Protein 3CVB (pdb70)

GO terms:
  GO:0031676 plasma membrane-derived thylakoid membrane (C, EXP)

Sequence (210 aa):
ETFTVKMGADSGLFQFEPANVTVHPGDTVKWVNNKLPPHNILFDDKQVPGASKELADKLSHSQQLMFSPGESYEITFSSDFPAGTYTYYCAPHHRGAGMVVGKITVEGETFTVKMGADSGLFQFEPANVTVHPGDTVKWVNNKLPPHNILFDDKQVPGASKELADKLSHSQQLMFSPGESYEITFSSDFPAGTYTYY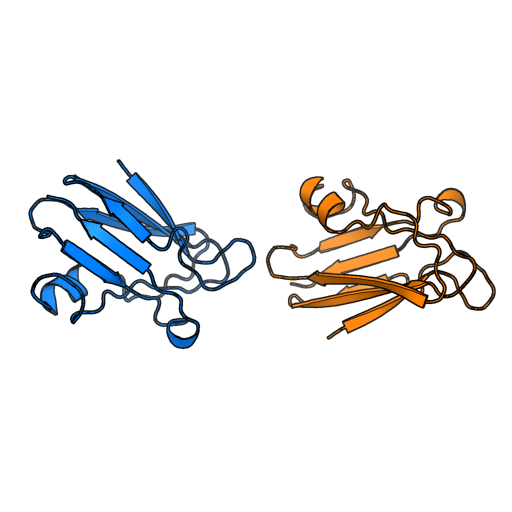CAPHHRGAGMVVGKITVEG

Secondary structure (DSSP, 8-state):
-EEEEEES-TT--S-EESSEEEE-TTEEEEEEE-SS--EEEEE-TTSSGGG-HHHHHHH-EEEEE-STT-EEEEEE-TTS-SEEEEEE-TTTGGGT-EEEEEE--/-EEEEEES-TT--S-EESSEEEE-TT-EEEEEE-SS--EEEEE-GGGSGGG-HHHHHHH-EEEEE-STT-EEEEE--TTS-SEEEEEE-TTTGGGT-EEEEEE--

Solvent-accessible surface area: 10440 Å² total; per-residue (Å²): 141,84,47,69,0,83,0,0,9,81,38,6,107,68,81,5,74,64,39,114,10,69,0,98,102,44,12,17,0,69,0,32,6,51,60,80,51,35,0,6,0,36,10,33,46,137,99,8,28,79,44,35,125,144,18,2,89,101,4,25,41,74,91,80,0,130,58,124,44,59,55,41,96,8,63,2,51,121,90,27,60,63,27,72,0,45,0,33,0,47,58,35,122,89,73,41,0,74,4,31,0,39,10,70,120,142,80,56,71,0,82,0,0,10,109,90,10,106,66,85,5,72,68,38,103,11,79,2,49,79,47,14,16,0,33,0,34,6,53,52,96,55,37,0,7,0,36,12,27,45,113,92,8,28,81,53,36,140,144,14,1,105,96,0,24,41,74,138,68,0,128,55,129,44,58,58,32,100,29,65,0,37,29,44,8,61,49,27,66,0,22,0,34,0,49,59,38,117,89,74,47,0,61,3,82,0,38,4,60,116

Radius of gyration: 23.69 Å; Cα contacts (8 Å, |Δi|>4): 5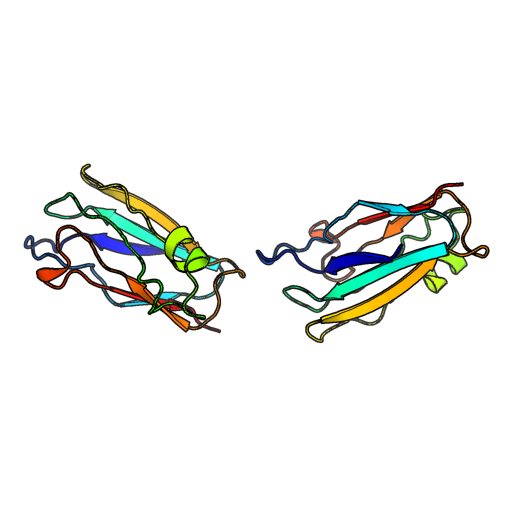46; chains: 2; bounding box: 26×31×76 Å

InterPro domains:
  IPR000923 Blue (type 1) copper domain [PF00127] (38-138)
  IPR001235 Blue (type 1) copper protein, plastocyanin-type [PR00156] (56-69)
  IPR001235 Blue (type 1) copper protein, plastocyanin-type [PR00156] (71-86)
  IPR001235 Blue (type 1) copper protein, plastocyanin-type [PR00156] (115-129)
  IPR002387 Plastocyanin [PR00157] (42-61)
  IPR002387 Plastocyanin [PR00157] (65-83)
  IPR002387 Plastocyanin [PR00157] (117-136)
  IPR002387 Plastocyanin [TIGR02656] (38-138)
  IPR002387 Plastocyanin [cd04219] (38-138)
  IPR008972 Cupredoxin [G3DSA:2.60.40.420] (35-139)
  IPR008972 Cupredoxin [SSF49503] (35-138)
  IPR023511 Plastocyanin, cyanobacteria [MF_00566] (35-139)
  IPR028871 Blue (type 1) copper protein, binding site [PS00196] (116-131)

Structure (mmCIF, N/CA/C/O backbone):
data_3CVB
#
_entry.id   3CVB
#
_cell.length_a   33.735
_cell.length_b   33.415
_cell.length_c   78.471
_cell.angle_alpha   90.000
_cell.angle_beta   90.550
_cell.angle_gamma   90.000
#
_symmetry.space_group_name_H-M   'P 1 21 1'
#
loop_
_entity.id
_entity.type
_entity.pdbx_description
1 polymer Plastocyanin
2 non-polymer 'COPPER (I) ION'
3 water water
#
loop_
_atom_site.group_PDB
_atom_site.id
_atom_site.type_symbol
_atom_site.label_atom_id
_atom_site.label_alt_id
_atom_site.label_comp_id
_atom_site.label_asym_id
_atom_site.label_entity_id
_atom_site.label_seq_id
_atom_site.pdbx_PDB_ins_code
_atom_site.Cartn_x
_atom_site.Cartn_y
_atom_site.Cartn_z
_atom_site.occupancy
_atom_site.B_iso_or_equiv
_atom_site.auth_seq_id
_atom_site.auth_comp_id
_atom_site.auth_asym_id
_atom_site.auth_atom_id
_atom_site.pdbx_PDB_model_num
ATOM 1 N N . GLU A 1 1 ? 10.847 15.281 15.445 1.00 11.19 1 GLU A N 1
ATOM 2 C CA . GLU A 1 1 ? 10.873 15.237 13.955 1.00 10.91 1 GLU A CA 1
ATOM 3 C C . GLU A 1 1 ? 10.176 13.971 13.494 1.00 9.29 1 GLU A C 1
ATOM 4 O O . GLU A 1 1 ? 10.322 12.930 14.121 1.00 9.45 1 GLU A O 1
ATOM 10 N N . THR A 1 2 ? 9.444 14.084 12.389 1.00 9.40 2 THR A N 1
ATOM 11 C CA . THR A 1 2 ? 8.766 12.946 11.745 1.00 10.09 2 THR A CA 1
ATOM 12 C C . THR A 1 2 ? 9.404 12.686 10.393 1.00 9.58 2 THR A C 1
ATOM 13 O O . THR A 1 2 ? 9.557 13.618 9.555 1.00 11.56 2 THR A O 1
ATOM 17 N N . PHE A 1 3 ? 9.805 11.430 10.197 1.00 8.20 3 PHE A N 1
ATOM 18 C CA . PHE A 1 3 ? 10.453 10.989 8.958 1.00 8.32 3 PHE A CA 1
ATOM 19 C C . PHE A 1 3 ? 9.483 10.100 8.203 1.00 7.32 3 PHE A C 1
ATOM 20 O O . PHE A 1 3 ? 9.003 9.099 8.740 1.00 9.75 3 PHE A O 1
ATOM 28 N N . THR A 1 4 ? 9.223 10.452 6.952 1.00 6.65 4 THR A N 1
ATOM 29 C CA . THR A 1 4 ? 8.358 9.656 6.097 1.00 7.04 4 THR A CA 1
ATOM 30 C C . THR A 1 4 ? 9.212 8.658 5.318 1.00 7.07 4 THR A C 1
ATOM 31 O O . THR A 1 4 ? 10.210 9.037 4.654 1.00 7.99 4 THR A O 1
ATOM 35 N N . VAL A 1 5 ? 8.776 7.390 5.335 1.00 6.80 5 VAL A N 1
ATOM 36 C CA . VAL A 1 5 ? 9.420 6.329 4.546 1.00 5.69 5 VAL A CA 1
ATOM 37 C C . VAL A 1 5 ? 8.369 5.803 3.573 1.00 5.26 5 VAL A C 1
ATOM 38 O O . VAL A 1 5 ? 7.332 5.271 3.967 1.00 6.31 5 VAL A O 1
ATOM 42 N N . LYS A 1 6 ? 8.648 6.010 2.301 1.00 4.58 6 LYS A N 1
ATOM 43 C CA . LYS A 1 6 ? 7.738 5.489 1.256 1.00 4.26 6 LYS A CA 1
ATOM 44 C C . LYS A 1 6 ? 7.931 3.980 1.092 1.00 4.39 6 LYS A C 1
ATOM 45 O O . LYS A 1 6 ? 9.082 3.494 1.082 1.00 5.84 6 LYS A O 1
ATOM 51 N N . MET A 1 7 ? 6.813 3.280 0.893 1.00 5.41 7 MET A N 1
ATOM 52 C CA . MET A 1 7 ? 6.879 1.851 0.609 1.00 4.51 7 MET A CA 1
ATOM 53 C C . MET A 1 7 ? 6.643 1.667 -0.902 1.00 5.28 7 MET A C 1
ATOM 54 O O . MET A 1 7 ? 5.520 1.858 -1.393 1.00 5.67 7 MET A O 1
ATOM 59 N N . GLY A 1 8 ? 7.707 1.282 -1.609 1.00 5.73 8 GLY A N 1
ATOM 60 C CA . GLY A 1 8 ? 7.683 1.209 -3.069 1.00 6.53 8 GLY A CA 1
ATOM 61 C C . GLY A 1 8 ? 8.259 2.505 -3.628 1.00 6.53 8 GLY A C 1
ATOM 62 O O . GLY A 1 8 ? 7.802 3.615 -3.262 1.00 8.17 8 GLY A O 1
ATOM 63 N N . ALA A 1 9 ? 9.282 2.410 -4.492 1.00 7.51 9 ALA A N 1
ATOM 64 C CA . ALA A 1 9 ? 9.802 3.594 -5.185 1.00 8.34 9 ALA A CA 1
ATOM 65 C C . ALA A 1 9 ? 8.799 4.056 -6.249 1.00 8.82 9 ALA A C 1
ATOM 66 O O . ALA A 1 9 ? 7.949 3.264 -6.684 1.00 8.65 9 ALA A O 1
ATOM 68 N N . ASP A 1 10 ? 8.918 5.310 -6.713 1.00 10.11 10 ASP A N 1
ATOM 69 C CA . ASP A 1 10 ? 8.022 5.822 -7.751 1.00 10.89 10 ASP A CA 1
ATOM 70 C C . ASP A 1 10 ? 8.075 4.950 -8.998 1.00 10.43 10 ASP A C 1
ATOM 71 O O . ASP A 1 10 ? 7.078 4.783 -9.692 1.00 11.16 10 ASP A O 1
ATOM 76 N N . SER A 1 11 ? 9.255 4.391 -9.269 1.00 10.57 11 SER A N 1
ATOM 77 C CA . SER A 1 11 ? 9.441 3.503 -10.428 1.00 11.21 11 SER A CA 1
ATOM 78 C C . SER A 1 11 ? 8.762 2.128 -10.257 1.00 10.81 11 SER A C 1
ATOM 79 O O . SER A 1 11 ? 8.667 1.343 -11.224 1.00 11.14 11 SER A O 1
ATOM 82 N N . GLY A 1 12 ? 8.329 1.822 -9.031 1.00 9.12 12 GLY A N 1
ATOM 83 C CA . GLY A 1 12 ? 7.769 0.520 -8.725 1.00 8.64 12 GLY A CA 1
ATOM 84 C C . GLY A 1 12 ? 8.746 -0.420 -8.050 1.00 7.58 12 GLY A C 1
ATOM 85 O O . GLY A 1 12 ? 8.333 -1.462 -7.570 1.00 9.10 12 GLY A O 1
ATOM 86 N N . LEU A 1 13 ? 10.028 -0.081 -8.025 1.00 7.26 13 LEU A N 1
ATOM 87 C CA . LEU A 1 13 ? 10.972 -0.960 -7.333 1.00 6.16 13 LEU A CA 1
ATOM 88 C C . LEU A 1 13 ? 10.561 -1.202 -5.870 1.00 5.92 13 LEU A C 1
ATOM 89 O O . LEU A 1 13 ? 10.039 -0.323 -5.191 1.00 5.76 13 LEU A O 1
ATOM 94 N N . PHE A 1 14 ? 10.833 -2.405 -5.394 1.00 5.99 14 PHE A N 1
ATOM 95 C CA . PHE A 1 14 ? 10.378 -2.851 -4.081 1.00 5.23 14 PHE A CA 1
ATOM 96 C C . PHE A 1 14 ? 11.428 -2.410 -3.067 1.00 5.38 14 PHE A C 1
ATOM 97 O O . PHE A 1 14 ? 12.304 -3.219 -2.641 1.00 5.64 14 PHE A O 1
ATOM 105 N N . GLN A 1 15 ? 11.337 -1.131 -2.691 1.00 4.90 15 GLN A N 1
ATOM 106 C CA . GLN A 1 15 ? 12.281 -0.499 -1.786 1.00 5.95 15 GLN A CA 1
ATOM 107 C C . GLN A 1 15 ? 11.558 0.360 -0.773 1.00 5.24 15 GLN A C 1
ATOM 108 O O . GLN A 1 15 ? 10.524 0.975 -1.091 1.00 5.86 15 GLN A O 1
ATOM 114 N N . PHE A 1 16 ? 12.092 0.411 0.436 1.00 5.23 16 PHE A N 1
ATOM 115 C CA . PHE A 1 16 ? 11.725 1.462 1.364 1.00 5.31 16 PHE A CA 1
ATOM 116 C C . PHE A 1 16 ? 12.590 2.686 1.060 1.00 5.67 16 PHE A C 1
ATOM 117 O O . PHE A 1 16 ? 13.791 2.548 0.856 1.00 6.51 16 PHE A O 1
ATOM 125 N N . GLU A 1 17 ? 11.955 3.866 1.013 1.00 5.70 17 GLU A N 1
ATOM 126 C CA . GLU A 1 17 ? 12.674 5.071 0.608 1.00 6.72 17 GLU A CA 1
ATOM 127 C C . GLU A 1 17 ? 12.392 6.251 1.547 1.00 6.07 17 GLU A C 1
ATOM 128 O O . GLU A 1 17 ? 11.277 6.749 1.593 1.00 6.32 17 GLU A O 1
ATOM 134 N N . PRO A 1 18 ? 13.381 6.673 2.344 1.00 5.78 18 PRO A N 1
ATOM 135 C CA . PRO A 1 18 ? 14.775 6.185 2.402 1.00 5.96 18 PRO A CA 1
ATOM 136 C C . PRO A 1 18 ? 14.853 4.889 3.210 1.00 6.75 18 PRO A C 1
ATOM 137 O O . PRO A 1 18 ? 14.066 4.695 4.144 1.00 7.35 18 PRO A O 1
ATOM 141 N N . ALA A 1 19 ? 15.787 4.019 2.826 1.00 6.41 19 ALA A N 1
ATOM 142 C CA . ALA A 1 19 ? 15.962 2.731 3.510 1.00 7.18 19 ALA A CA 1
ATOM 143 C C . ALA A 1 19 ? 16.569 2.886 4.896 1.00 6.99 19 ALA A C 1
ATOM 144 O O . ALA A 1 19 ? 16.272 2.070 5.775 1.00 7.77 19 ALA A O 1
ATOM 146 N N . ASN A 1 20 ? 17.401 3.910 5.083 1.00 5.72 20 ASN A N 1
ATOM 147 C CA . ASN A 1 20 ? 18.117 4.096 6.341 1.00 7.04 20 ASN A CA 1
ATOM 148 C C . ASN A 1 20 ? 17.686 5.435 6.916 1.00 6.50 20 ASN A C 1
ATOM 149 O O . ASN A 1 20 ? 17.760 6.473 6.226 1.00 7.87 20 ASN A O 1
ATOM 154 N N . VAL A 1 21 ? 17.245 5.431 8.167 1.00 6.88 21 VAL A N 1
ATOM 155 C CA . VAL A 1 21 ? 16.857 6.653 8.844 1.00 7.35 21 VAL A CA 1
ATOM 156 C C . VAL A 1 21 ? 17.498 6.637 10.206 1.00 6.54 21 VAL A C 1
ATOM 157 O O . VAL A 1 21 ? 17.499 5.610 10.865 1.00 7.19 21 VAL A O 1
ATOM 161 N N . THR A 1 22 ? 18.031 7.789 10.614 1.00 7.91 22 THR A N 1
ATOM 162 C CA . THR A 1 22 ? 18.558 7.994 11.973 1.00 9.25 22 THR A CA 1
ATOM 163 C C . THR A 1 22 ? 17.597 8.883 12.737 1.00 10.55 22 THR A C 1
ATOM 164 O O . THR A 1 22 ? 17.273 9.995 12.269 1.00 11.85 22 THR A O 1
ATOM 168 N N . VAL A 1 23 ? 17.196 8.421 13.920 1.00 9.48 23 VAL A N 1
ATOM 169 C CA . VAL A 1 23 ? 16.266 9.181 14.745 1.00 9.60 23 VAL A CA 1
ATOM 170 C C . VAL A 1 23 ? 16.832 9.460 16.135 1.00 9.75 23 VAL A C 1
ATOM 171 O O . VAL A 1 23 ? 17.771 8.790 16.612 1.00 9.68 23 VAL A O 1
ATOM 175 N N . HIS A 1 24 ? 16.250 10.492 16.748 1.00 10.24 24 HIS A N 1
ATOM 176 C CA . HIS A 1 24 ? 16.626 10.877 18.080 1.00 11.68 24 HIS A CA 1
ATOM 177 C C . HIS A 1 24 ? 15.429 10.629 18.973 1.00 12.46 24 HIS A C 1
ATOM 178 O O . HIS A 1 24 ? 14.315 10.481 18.475 1.00 10.69 24 HIS A O 1
ATOM 185 N N . PRO A 1 25 ? 15.645 10.569 20.302 1.00 13.31 25 PRO A N 1
ATOM 186 C CA . PRO A 1 25 ? 14.527 10.276 21.203 1.00 13.16 25 PRO A CA 1
ATOM 187 C C . PRO A 1 25 ? 13.323 11.209 20.950 1.00 11.90 25 PRO A C 1
ATOM 188 O O . PRO A 1 25 ? 13.481 12.417 20.879 1.00 11.95 25 PRO A O 1
ATOM 192 N N . GLY A 1 26 ? 12.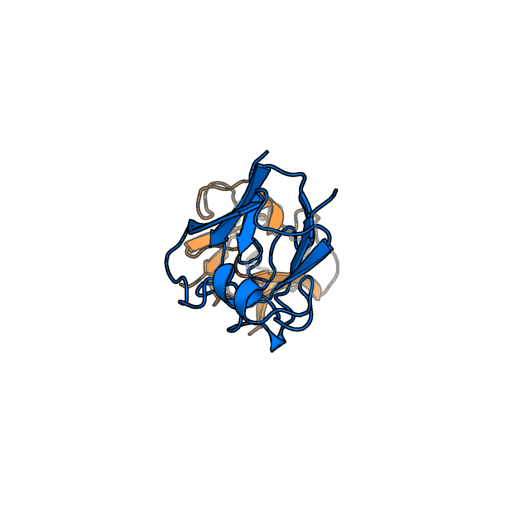141 10.610 20.792 1.00 11.66 26 GLY A N 1
ATOM 193 C CA . GLY A 1 26 ? 10.903 11.302 20.592 1.00 10.70 26 GLY A CA 1
ATOM 194 C C . GLY A 1 26 ? 10.507 11.481 19.136 1.00 10.49 26 GLY A C 1
ATOM 195 O O . GLY A 1 26 ? 9.376 11.895 18.849 1.00 11.91 26 GLY A O 1
ATOM 196 N N . ASP A 1 27 ? 11.405 11.122 18.206 1.00 8.67 27 ASP A N 1
ATOM 197 C CA . ASP A 1 27 ? 11.090 11.248 16.791 1.00 7.44 27 ASP A CA 1
ATOM 198 C C . ASP A 1 27 ? 10.113 10.163 16.354 1.00 7.59 27 ASP A C 1
ATOM 199 O O . ASP A 1 27 ? 10.040 9.135 16.994 1.00 8.14 27 ASP A O 1
ATOM 204 N N . THR A 1 28 ? 9.445 10.397 15.231 1.00 7.70 28 THR A N 1
ATOM 205 C CA . THR A 1 28 ? 8.475 9.438 14.671 1.00 7.38 28 THR A CA 1
ATOM 206 C C . THR A 1 28 ? 8.944 9.014 13.283 1.00 6.89 28 THR A C 1
ATOM 207 O O . THR A 1 28 ? 9.426 9.859 12.509 1.00 7.83 28 THR A O 1
ATOM 211 N N . VAL A 1 29 ? 8.775 7.720 12.972 1.00 6.94 29 VAL A N 1
ATOM 212 C CA . VAL A 1 29 ? 8.951 7.234 11.610 1.00 6.55 29 VAL A CA 1
ATOM 213 C C . VAL A 1 29 ? 7.583 6.786 11.117 1.00 7.15 29 VAL A C 1
ATOM 214 O O . VAL A 1 29 ? 6.898 6.047 11.802 1.00 7.69 29 VAL A O 1
ATOM 218 N N . LYS A 1 30 ? 7.186 7.297 9.953 1.00 6.27 30 LYS A N 1
ATOM 219 C CA . LYS A 1 30 ? 5.902 6.985 9.406 1.00 6.24 30 LYS A CA 1
ATOM 220 C C . LYS A 1 30 ? 6.095 6.353 8.021 1.00 4.97 30 LYS A C 1
ATOM 221 O O . LYS A 1 30 ? 6.630 7.002 7.112 1.00 6.96 30 LYS A O 1
ATOM 227 N N . TRP A 1 31 ? 5.673 5.090 7.906 1.00 5.10 31 TRP A N 1
ATOM 228 C CA . TRP A 1 31 ? 5.697 4.366 6.625 1.00 4.51 31 TRP A CA 1
ATOM 229 C C . TRP A 1 31 ? 4.404 4.607 5.865 1.00 4.16 31 TRP A C 1
ATOM 230 O O . TRP A 1 31 ? 3.315 4.534 6.457 1.00 6.21 31 TRP A O 1
ATOM 241 N N . VAL A 1 32 ? 4.525 4.880 4.565 1.00 4.63 32 VAL A N 1
ATOM 242 C CA . VAL A 1 32 ? 3.332 5.170 3.768 1.00 5.06 32 VAL A CA 1
ATOM 243 C C . VAL A 1 32 ? 3.390 4.414 2.452 1.00 4.98 32 VAL A C 1
ATOM 244 O O . VAL A 1 32 ? 4.384 4.479 1.758 1.00 5.55 32 VAL A O 1
ATOM 248 N N . ASN 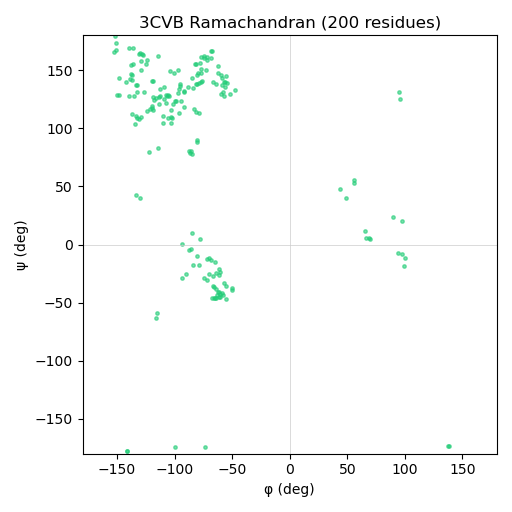A 1 33 ? 2.316 3.670 2.132 1.00 4.65 33 ASN A N 1
ATOM 249 C CA . ASN A 1 33 ? 2.254 2.985 0.819 1.00 4.82 33 ASN A CA 1
ATOM 250 C C . ASN A 1 33 ? 2.396 4.011 -0.299 1.00 5.68 33 ASN A C 1
ATOM 251 O O . ASN A 1 33 ? 1.648 5.009 -0.325 1.00 7.04 33 ASN A O 1
ATOM 256 N N . ASN A 1 34 ? 3.344 3.751 -1.211 1.00 5.32 34 ASN A N 1
ATOM 257 C CA . ASN A 1 34 ? 3.574 4.629 -2.339 1.00 5.90 34 ASN A CA 1
ATOM 258 C C . ASN A 1 34 ? 3.247 3.914 -3.651 1.00 6.11 34 ASN A C 1
ATOM 259 O O . ASN A 1 34 ? 2.433 4.404 -4.432 1.00 8.00 34 ASN A O 1
ATOM 264 N N . LYS A 1 35 ? 3.922 2.794 -3.928 1.00 6.73 35 LYS A N 1
ATOM 265 C CA . LYS A 1 35 ? 3.720 2.093 -5.199 1.00 6.93 35 LYS A CA 1
ATOM 266 C C . LYS A 1 35 ? 3.685 0.580 -4.989 1.00 6.75 35 LYS A C 1
ATOM 267 O O . LYS A 1 35 ? 4.440 0.040 -4.171 1.00 6.98 35 LYS A O 1
ATOM 273 N N . LEU A 1 36 ? 2.809 -0.081 -5.750 1.00 6.86 36 LEU A N 1
ATOM 274 C CA . LEU A 1 36 ? 2.687 -1.551 -5.844 1.00 6.82 36 LEU A CA 1
ATOM 275 C C . LEU A 1 36 ? 2.452 -2.269 -4.497 1.00 6.74 36 LEU A C 1
ATOM 276 O O . LEU A 1 36 ? 3.166 -3.206 -4.155 1.00 6.73 36 LEU A O 1
ATOM 281 N N . PRO A 1 37 ? 1.436 -1.838 -3.755 1.00 6.45 37 PRO A N 1
ATOM 282 C CA . PRO A 1 37 ? 1.073 -2.562 -2.528 1.00 6.58 37 PRO A CA 1
ATOM 283 C C . PRO A 1 37 ? 0.513 -3.940 -2.911 1.00 5.75 37 PRO A C 1
ATOM 284 O O . PRO A 1 37 ? 0.124 -4.157 -4.058 1.00 7.40 37 PRO A O 1
ATOM 288 N N . PRO A 1 38 ? 0.387 -4.850 -1.942 1.00 5.53 38 PRO A N 1
ATOM 289 C CA . PRO A 1 38 ? 0.661 -4.647 -0.497 1.00 5.51 38 PRO A CA 1
ATOM 290 C C . PRO A 1 38 ? 2.118 -4.745 -0.092 1.00 5.45 38 PRO A C 1
ATOM 291 O O . PRO A 1 38 ? 2.926 -5.419 -0.739 1.00 6.01 38 PRO A O 1
ATOM 295 N N . HIS A 1 39 ? 2.394 -4.070 1.020 1.00 4.28 39 HIS A N 1
ATOM 296 C CA . HIS A 1 39 ? 3.683 -4.184 1.729 1.00 4.82 39 HIS A CA 1
ATOM 297 C C . HIS A 1 39 ? 3.364 -4.424 3.189 1.00 4.21 39 HIS A C 1
ATOM 298 O O . HIS A 1 39 ? 2.252 -4.178 3.665 1.00 4.92 39 HIS A O 1
ATOM 305 N N . ASN A 1 40 ? 4.349 -4.877 3.959 1.00 4.69 40 ASN A N 1
ATOM 306 C CA . ASN A 1 40 ? 4.199 -4.824 5.416 1.00 4.73 40 ASN A CA 1
ATOM 307 C C . ASN A 1 40 ? 5.543 -4.448 6.045 1.00 4.70 40 ASN A C 1
ATOM 308 O O . ASN A 1 40 ? 6.530 -4.182 5.318 1.00 4.96 40 ASN A O 1
ATOM 313 N N . ILE A 1 41 ? 5.599 -4.406 7.378 1.00 5.25 41 ILE A N 1
ATOM 314 C CA . ILE A 1 41 ? 6.805 -3.963 8.069 1.00 5.31 41 ILE A CA 1
ATOM 315 C C . ILE A 1 41 ? 7.090 -4.932 9.198 1.00 5.47 41 ILE A C 1
ATOM 316 O O . ILE A 1 41 ? 6.375 -4.930 10.206 1.00 6.99 41 ILE A O 1
ATOM 321 N N . LEU A 1 42 ? 8.073 -5.811 9.000 1.00 4.68 42 LEU A N 1
ATOM 322 C CA . LEU A 1 42 ? 8.448 -6.803 10.013 1.00 4.45 42 LEU A CA 1
ATOM 323 C C . LEU A 1 42 ? 9.838 -6.489 10.527 1.00 3.98 42 LEU A C 1
ATOM 324 O O . LEU A 1 42 ? 10.794 -6.446 9.741 1.00 4.46 42 LEU A O 1
ATOM 329 N N . PHE A 1 43 ? 9.958 -6.255 11.841 1.00 4.26 43 PHE A N 1
ATOM 330 C CA . PHE A 1 43 ? 11.273 -6.133 12.418 1.00 3.75 43 PHE A CA 1
ATOM 331 C C . PHE A 1 43 ? 11.904 -7.499 12.632 1.00 5.25 43 PHE A C 1
ATOM 332 O O . PHE A 1 43 ? 11.223 -8.450 13.041 1.00 6.08 43 PHE A O 1
ATOM 340 N N . ASP A 1 44 ? 13.204 -7.584 12.330 1.00 5.13 44 ASP A N 1
ATOM 341 C CA . ASP A 1 44 ? 13.940 -8.842 12.471 1.00 6.15 44 ASP A CA 1
ATOM 342 C C . ASP A 1 44 ? 14.328 -8.980 13.953 1.00 5.86 44 ASP A C 1
ATOM 343 O O . ASP A 1 44 ? 15.105 -8.175 14.472 1.00 5.96 44 ASP A O 1
ATOM 348 N N . ASP A 1 45 ? 13.768 -9.971 14.641 1.00 5.69 45 ASP A N 1
ATOM 349 C CA . ASP A 1 45 ? 14.037 -10.124 16.073 1.00 6.72 45 ASP A CA 1
ATOM 350 C C . ASP A 1 45 ? 15.512 -10.375 16.395 1.00 6.79 45 ASP A C 1
ATOM 351 O O . ASP A 1 45 ? 15.900 -10.206 17.556 1.00 9.20 45 ASP A O 1
ATOM 356 N N . LYS A 1 46 ? 16.301 -10.856 15.432 1.00 6.62 46 LYS A N 1
ATOM 357 C CA . LYS A 1 46 ? 17.739 -11.038 15.706 1.00 6.75 46 LYS A CA 1
ATOM 358 C C . LYS A 1 46 ? 18.533 -9.754 15.454 1.00 6.33 46 LYS A C 1
ATOM 359 O O . LYS A 1 46 ? 19.727 -9.705 15.720 1.00 7.89 46 LYS A O 1
ATOM 365 N N . GLN A 1 47 ? 17.870 -8.703 14.953 1.00 5.66 47 GLN A N 1
ATOM 366 C CA . GLN A 1 47 ? 18.563 -7.455 14.586 1.00 5.65 47 GLN A CA 1
ATOM 367 C C . GLN A 1 47 ? 17.833 -6.212 15.106 1.00 6.00 47 GLN A C 1
ATOM 368 O O . GLN A 1 47 ? 17.695 -5.213 14.429 1.00 5.95 47 GLN A O 1
ATOM 374 N N . VAL A 1 48 ? 17.374 -6.322 16.348 1.00 5.53 48 VAL A N 1
ATOM 375 C CA . VAL A 1 48 ? 16.946 -5.181 17.146 1.00 5.14 48 VAL A CA 1
ATOM 376 C C . VAL A 1 48 ? 17.694 -5.306 18.484 1.00 5.85 48 VAL A C 1
ATOM 377 O O . VAL A 1 48 ? 18.217 -6.385 18.802 1.00 5.40 48 VAL A O 1
ATOM 381 N N . PRO A 1 49 ? 17.738 -4.218 19.276 1.00 5.70 49 PRO A N 1
ATOM 382 C CA . PRO A 1 49 ? 18.457 -4.325 20.551 1.00 6.76 49 PRO A CA 1
ATOM 383 C C . PRO A 1 49 ? 17.983 -5.478 21.419 1.00 6.53 49 PRO A C 1
ATOM 384 O O . PRO A 1 49 ? 16.758 -5.735 21.515 1.00 7.06 49 PRO A O 1
ATOM 388 N N . GLY A 1 50 ? 18.941 -6.163 22.052 1.00 6.50 50 GLY A N 1
ATOM 389 C CA . GLY A 1 50 ? 18.678 -7.334 22.862 1.00 7.67 50 GLY A CA 1
ATOM 390 C C . GLY A 1 50 ? 18.248 -8.542 22.065 1.00 6.54 50 GLY A C 1
ATOM 391 O O . GLY A 1 50 ? 17.892 -9.582 22.649 1.00 8.01 50 GLY A O 1
ATOM 392 N N . ALA A 1 51 ? 18.262 -8.435 20.733 1.00 6.46 51 ALA A N 1
ATOM 393 C CA . ALA A 1 51 ? 17.730 -9.489 19.881 1.00 7.10 51 ALA A CA 1
ATOM 394 C C . ALA A 1 51 ? 16.398 -10.003 20.448 1.00 7.14 51 ALA A C 1
ATOM 395 O O . ALA A 1 51 ? 16.144 -11.217 20.576 1.00 8.64 51 ALA A O 1
ATOM 397 N N . SER A 1 52 ? 15.518 -9.063 20.785 1.00 7.40 52 SER A N 1
ATOM 398 C CA . SER A 1 52 ? 14.268 -9.337 21.496 1.00 7.84 52 SER A CA 1
ATOM 399 C C . SER A 1 52 ? 13.084 -9.589 20.559 1.00 7.41 52 SER A C 1
ATOM 400 O O . SER A 1 52 ? 12.662 -8.681 19.818 1.00 6.62 52 SER A O 1
ATOM 403 N N . LYS A 1 53 ? 12.500 -10.776 20.637 1.00 7.44 53 LYS A N 1
ATOM 404 C CA . LYS A 1 53 ? 11.329 -11.070 19.848 1.00 8.60 53 LYS A CA 1
ATOM 405 C C . LYS A 1 53 ? 10.152 -10.230 20.297 1.00 6.77 53 LYS A C 1
ATOM 406 O O . LYS A 1 53 ? 9.361 -9.781 19.456 1.00 6.90 53 LYS A O 1
ATOM 411 N N . GLU A 1 54 ? 10.033 -9.966 21.599 1.00 6.35 54 GLU A N 1
ATOM 412 C CA . GLU A 1 54 ? 8.952 -9.149 22.085 1.00 7.35 54 GLU A CA 1
ATOM 413 C C . GLU A 1 54 ? 9.030 -7.747 21.478 1.00 6.55 54 GLU A C 1
ATOM 414 O O . GLU A 1 54 ? 8.008 -7.185 21.082 1.00 6.86 54 GLU A O 1
ATOM 420 N N . LEU A 1 55 ? 10.235 -7.163 21.450 1.00 6.18 55 LEU A N 1
ATOM 421 C CA . LEU A 1 55 ? 10.410 -5.833 20.906 1.00 5.76 55 LEU A CA 1
ATOM 422 C C . LEU A 1 55 ? 10.108 -5.832 19.394 1.00 5.18 55 LEU A C 1
ATOM 423 O O . LEU A 1 55 ? 9.397 -4.939 18.896 1.00 5.58 55 LEU A O 1
ATOM 428 N N . ALA A 1 56 ? 10.644 -6.812 18.660 1.00 5.11 56 ALA A N 1
ATOM 429 C CA . ALA A 1 56 ? 10.364 -6.887 17.244 1.00 5.00 56 ALA A CA 1
ATOM 430 C C . ALA A 1 56 ? 8.882 -7.056 16.968 1.00 5.21 56 ALA A C 1
ATOM 431 O O . ALA A 1 56 ? 8.369 -6.398 16.056 1.00 5.31 56 ALA A O 1
ATOM 433 N N . ASP A 1 57 ? 8.199 -7.909 17.728 1.00 5.20 57 ASP A N 1
ATOM 434 C CA . ASP A 1 57 ? 6.763 -8.070 17.534 1.00 5.89 57 ASP A CA 1
ATOM 435 C C . ASP A 1 57 ? 6.004 -6.769 17.861 1.00 6.06 57 ASP A C 1
ATOM 436 O O . ASP A 1 57 ? 5.007 -6.451 17.200 1.00 6.52 57 ASP A O 1
ATOM 441 N N . LYS A 1 58 ? 6.443 -6.055 18.906 1.00 5.98 58 LYS A N 1
ATOM 442 C CA . LYS A 1 58 ? 5.775 -4.790 19.294 1.00 6.63 58 LYS A CA 1
ATOM 443 C C . LYS A 1 58 ? 5.854 -3.789 18.161 1.00 5.92 58 LYS A C 1
ATOM 444 O O . LYS A 1 58 ? 4.877 -3.075 17.895 1.00 6.60 58 LYS A O 1
ATOM 448 N N . LEU A 1 59 ? 7.010 -3.725 17.500 1.00 5.16 59 LEU A N 1
ATOM 449 C CA . LEU A 1 59 ? 7.205 -2.699 16.470 1.00 5.72 59 LEU A CA 1
ATOM 450 C C . LEU A 1 59 ? 6.676 -3.048 15.090 1.00 4.55 59 LEU A C 1
ATOM 451 O O . LEU A 1 59 ? 6.525 -2.162 14.257 1.00 6.10 59 LEU A O 1
ATOM 456 N N . SER A 1 60 ? 6.421 -4.334 14.841 1.00 5.38 60 SER A N 1
ATOM 457 C CA . SER A 1 60 ? 5.993 -4.784 13.520 1.00 5.15 60 SER A CA 1
ATOM 458 C C . SER A 1 60 ? 4.557 -4.394 13.208 1.00 5.48 60 SER A C 1
ATOM 459 O O . SER A 1 60 ? 3.717 -4.285 14.115 1.00 5.59 60 SER A O 1
ATOM 462 N N . HIS A 1 61 ? 4.303 -4.191 11.907 1.00 5.33 61 HIS A N 1
ATOM 463 C CA . HIS A 1 61 ? 2.947 -4.148 11.376 1.00 4.87 61 HIS A CA 1
ATOM 464 C C . HIS A 1 61 ? 2.800 -5.359 10.440 1.00 5.43 61 HIS A C 1
ATOM 465 O O . HIS A 1 61 ? 3.032 -5.247 9.253 1.00 5.58 61 HIS A O 1
ATOM 472 N N . SER A 1 62 ? 2.505 -6.533 11.004 1.00 7.39 62 SER A N 1
ATOM 473 C CA . SER A 1 62 ? 2.492 -7.733 10.186 1.00 7.35 62 SER A CA 1
ATOM 474 C C . SER A 1 62 ? 1.353 -7.829 9.194 1.00 6.59 62 SER A C 1
ATOM 475 O O . SER A 1 62 ? 1.477 -8.514 8.184 1.00 7.77 62 SER A O 1
ATOM 478 N N . GLN A 1 63 ? 0.240 -7.175 9.462 1.00 6.48 63 GLN A N 1
ATOM 479 C CA A GLN A 1 63 ? -0.903 -7.161 8.541 0.50 6.32 63 GLN A CA 1
ATOM 480 C CA B GLN A 1 63 ? -0.872 -7.227 8.523 0.50 5.71 63 GLN A CA 1
ATOM 481 C C . GLN A 1 63 ? -0.471 -6.517 7.218 1.00 5.71 63 GLN A C 1
ATOM 482 O O . GLN A 1 63 ? 0.168 -5.429 7.228 1.00 5.91 63 GLN A O 1
ATOM 487 N N . LEU A 1 64 ? -0.788 -7.146 6.090 1.00 4.92 64 LEU A N 1
ATOM 488 C CA . LEU A 1 64 ? -0.497 -6.531 4.808 1.00 5.30 64 LEU A CA 1
ATOM 489 C C . LEU A 1 64 ? -1.281 -5.242 4.627 1.00 4.89 64 LEU A C 1
ATOM 490 O O . LEU A 1 64 ? -2.473 -5.159 4.917 1.00 7.82 64 LEU A O 1
ATOM 495 N N . MET A 1 65 ? -0.595 -4.240 4.085 1.00 4.53 65 MET A N 1
ATOM 496 C CA . MET A 1 65 ? -1.190 -2.917 3.843 1.00 5.06 65 MET A CA 1
ATOM 497 C C . MET A 1 65 ? -1.502 -2.790 2.352 1.00 4.21 65 MET A C 1
ATOM 498 O O . MET A 1 65 ? -0.576 -2.645 1.540 1.00 4.83 65 MET A O 1
ATOM 503 N N . PHE A 1 66 ? -2.784 -2.907 1.983 1.00 4.60 66 PHE A N 1
ATOM 504 C CA . PHE A 1 66 ? -3.188 -2.890 0.590 1.00 5.43 66 PHE A CA 1
ATOM 505 C C . PHE A 1 66 ? -3.518 -1.509 0.047 1.00 5.80 66 PHE A C 1
ATOM 506 O O . PHE A 1 66 ? -3.437 -1.314 -1.168 1.00 7.78 66 PHE A O 1
ATOM 514 N N . SER A 1 67 ? -3.924 -0.563 0.906 1.00 6.17 67 SER A N 1
ATOM 515 C CA . SER A 1 67 ? -4.540 0.642 0.369 1.00 7.40 67 SER A CA 1
ATOM 516 C C . SER A 1 67 ? -3.518 1.695 -0.040 1.00 7.11 67 SER A C 1
ATOM 517 O O . SER A 1 67 ? -2.519 1.896 0.642 1.00 6.17 67 SER A O 1
ATOM 520 N N . PRO A 1 68 ? -3.789 2.421 -1.145 1.00 8.06 68 PRO A N 1
ATOM 521 C CA . PRO A 1 68 ? -2.872 3.485 -1.512 1.00 7.99 68 PRO A CA 1
ATOM 522 C C . PRO A 1 68 ? -2.718 4.458 -0.350 1.00 6.13 68 PRO A C 1
ATOM 523 O O . PRO A 1 68 ? -3.724 4.821 0.287 1.00 6.39 68 PRO A O 1
ATOM 527 N N . GLY A 1 69 ? -1.484 4.870 -0.059 1.00 7.47 69 GLY A N 1
ATOM 528 C CA . GLY A 1 69 ? -1.256 5.838 1.005 1.00 7.94 69 GLY A CA 1
ATOM 529 C C . GLY A 1 69 ? -1.526 5.326 2.436 1.00 6.96 69 GLY A C 1
ATOM 530 O O . GLY A 1 69 ? -1.452 6.110 3.389 1.00 8.35 69 GLY A O 1
ATOM 531 N N . GLU A 1 70 ? -1.830 4.032 2.602 1.00 6.86 70 GLU A N 1
ATOM 532 C CA . GLU A 1 70 ? -2.001 3.472 3.960 1.00 6.16 70 GLU A CA 1
ATOM 533 C C . GLU A 1 70 ? -0.729 3.699 4.771 1.00 6.03 70 GLU A C 1
ATOM 534 O O . GLU A 1 70 ? 0.378 3.517 4.226 1.00 6.36 70 GLU A O 1
ATOM 540 N N . SER A 1 71 ? -0.853 4.053 6.068 1.00 5.75 71 SER A N 1
ATOM 541 C CA . SER A 1 71 ? 0.341 4.400 6.843 1.00 5.78 71 SER A CA 1
ATOM 542 C C . SER A 1 71 ? 0.394 3.634 8.143 1.00 6.29 71 SER A C 1
ATOM 543 O O . SER A 1 71 ? -0.623 3.193 8.694 1.00 7.23 71 SER A O 1
ATOM 546 N N . TYR A 1 72 ? 1.621 3.541 8.638 1.00 5.68 72 TYR A N 1
ATOM 547 C CA . TYR A 1 72 ? 1.903 2.968 9.943 1.00 5.84 72 TYR A CA 1
ATOM 548 C C . TYR A 1 72 ? 3.014 3.800 10.557 1.00 5.46 72 TYR A C 1
ATOM 549 O O . TYR A 1 72 ? 3.959 4.170 9.861 1.00 6.43 72 TYR A O 1
ATOM 558 N N . GLU A 1 73 ? 2.944 4.088 11.855 1.00 6.11 73 GLU A N 1
ATOM 559 C CA . GLU A 1 73 ? 4.030 4.858 12.434 1.00 7.20 73 GLU A CA 1
ATOM 560 C C . GLU A 1 73 ? 4.475 4.361 13.795 1.00 7.36 73 GLU A C 1
ATOM 561 O O . GLU A 1 73 ? 3.730 3.721 14.542 1.00 8.25 73 GLU A O 1
ATOM 567 N N . ILE A 1 74 ? 5.732 4.660 14.083 1.00 6.96 74 ILE A N 1
ATOM 568 C CA . ILE A 1 74 ? 6.315 4.393 15.403 1.00 7.43 74 ILE A CA 1
ATOM 569 C C . ILE A 1 74 ? 6.924 5.675 15.952 1.00 6.85 74 ILE A C 1
ATOM 570 O O . ILE A 1 74 ? 7.677 6.352 15.254 1.00 6.79 74 ILE A O 1
ATOM 575 N N . THR A 1 75 ? 6.609 6.011 17.209 1.00 8.16 75 THR A N 1
ATOM 576 C CA . THR A 1 75 ? 7.323 7.102 17.867 1.00 8.70 75 THR A CA 1
ATOM 577 C C . THR A 1 75 ? 8.352 6.461 18.796 1.00 9.37 75 THR A C 1
ATOM 578 O O . THR A 1 75 ? 7.997 5.668 19.674 1.00 10.23 75 THR A O 1
ATOM 582 N N . PHE A 1 76 ? 9.629 6.779 18.564 1.00 11.51 76 PHE A N 1
ATOM 583 C CA . PHE A 1 76 ? 10.757 6.209 19.300 1.00 12.74 76 PHE A CA 1
ATOM 584 C C . PHE A 1 76 ? 11.002 7.011 20.569 1.00 13.64 76 PHE A C 1
ATOM 585 O O . PHE A 1 76 ? 11.917 7.891 20.578 1.00 16.46 76 PHE A O 1
ATOM 593 N N . SER A 1 77 ? 10.183 6.704 21.572 0.70 11.91 77 SER A N 1
ATOM 594 C CA . SER A 1 77 ? 10.239 7.206 22.965 0.70 14.23 77 SER A CA 1
ATOM 595 C C . SER A 1 77 ? 10.906 6.181 23.936 0.70 14.49 77 SER A C 1
ATOM 596 O O . SER A 1 77 ? 11.416 5.147 23.513 0.70 13.38 77 SER A O 1
ATOM 599 N N . SER A 1 78 ? 10.904 6.463 25.234 0.70 14.67 78 SER A N 1
ATOM 600 C CA . SER A 1 78 ? 11.870 5.795 26.116 0.70 14.47 78 SER A CA 1
ATOM 601 C C . SER A 1 78 ? 11.725 4.285 26.279 0.70 15.14 78 SER A C 1
ATOM 602 O O . SER A 1 78 ? 12.660 3.660 26.734 0.70 18.07 78 SER A O 1
ATOM 605 N N . ASP A 1 79 ? 10.600 3.677 25.894 0.70 16.71 79 ASP A N 1
ATOM 606 C CA . ASP A 1 79 ? 10.529 2.192 25.896 0.70 16.69 79 ASP A CA 1
ATOM 607 C C . ASP A 1 79 ? 11.213 1.452 24.711 0.70 16.34 79 ASP A C 1
ATOM 608 O O . ASP A 1 79 ? 11.163 0.189 24.603 0.70 17.00 79 ASP A O 1
ATOM 611 N N . PHE A 1 80 ? 11.872 2.255 23.868 0.70 15.10 80 PHE A N 1
ATOM 612 C CA . PHE A 1 80 ? 12.719 1.819 22.756 0.70 15.38 80 PHE A CA 1
ATOM 613 C C . PHE A 1 80 ? 14.176 2.117 23.067 0.70 13.79 80 PHE A C 1
ATOM 614 O O . PHE A 1 80 ? 14.569 3.250 23.093 0.70 15.58 80 PHE A O 1
ATOM 622 N N . PRO A 1 81 ? 14.994 1.082 23.306 1.00 12.33 81 PRO A N 1
ATOM 623 C CA . PRO A 1 81 ? 16.436 1.230 23.522 1.00 11.62 81 PRO A CA 1
ATOM 624 C C . PRO A 1 81 ? 17.225 1.804 22.331 1.00 9.95 81 PRO A C 1
ATOM 625 O O . PRO A 1 81 ? 16.845 1.621 21.157 1.00 9.28 81 PRO A O 1
ATOM 629 N N . ALA A 1 82 ? 18.365 2.444 22.623 1.00 9.72 82 ALA A N 1
ATOM 630 C CA . ALA A 1 82 ? 19.282 2.894 21.582 1.00 9.00 82 ALA A CA 1
ATOM 631 C C . ALA A 1 82 ? 19.812 1.700 20.809 1.00 7.74 82 ALA A C 1
ATOM 632 O O . ALA A 1 82 ? 19.947 0.567 21.368 1.00 7.80 82 ALA A O 1
ATOM 634 N N . GLY A 1 83 ? 20.066 1.932 19.518 1.00 6.59 83 GLY A N 1
ATOM 635 C CA . GLY A 1 83 ? 20.672 0.908 18.680 1.00 6.49 83 GLY A CA 1
ATOM 636 C C . GLY A 1 83 ? 20.003 0.855 17.328 1.00 6.36 83 GLY A C 1
ATOM 637 O O . GLY A 1 83 ? 19.204 1.726 16.993 1.00 6.91 83 GLY A O 1
ATOM 638 N N . THR A 1 84 ? 20.379 -0.140 16.528 1.00 6.37 84 THR A N 1
ATOM 639 C CA . THR A 1 84 ? 19.806 -0.240 15.205 1.00 6.84 84 THR A CA 1
ATOM 640 C C . THR A 1 84 ? 18.684 -1.297 15.161 1.00 6.73 84 THR A C 1
ATOM 641 O O . THR A 1 84 ? 18.710 -2.326 15.881 1.00 6.21 84 THR A O 1
ATOM 645 N N . TYR A 1 85 ? 17.708 -1.015 14.303 1.00 4.97 85 TYR A N 1
ATOM 646 C CA . TYR A 1 85 ? 16.531 -1.861 14.163 1.00 4.77 85 TYR A CA 1
ATOM 647 C C . TYR A 1 85 ? 16.368 -2.159 12.677 1.00 4.77 85 TYR A C 1
ATOM 648 O O . TYR A 1 85 ? 16.039 -1.247 11.896 1.00 6.18 85 TYR A O 1
ATOM 657 N N . THR A 1 86 ? 16.614 -3.407 12.300 1.00 4.43 86 THR A N 1
ATOM 658 C CA . THR A 1 86 ? 16.516 -3.805 10.880 1.00 4.90 86 THR A CA 1
ATOM 659 C C . THR A 1 86 ? 15.134 -4.405 10.625 1.00 4.45 86 THR A C 1
ATOM 660 O O . THR A 1 86 ? 14.646 -5.206 11.454 1.00 5.11 86 THR A O 1
ATOM 664 N N . TYR A 1 87 ? 14.526 -4.047 9.493 1.00 4.51 87 TYR A N 1
ATOM 665 C CA . TYR A 1 87 ? 13.173 -4.498 9.191 1.00 4.30 87 TYR A CA 1
ATOM 666 C C . TYR A 1 87 ? 13.088 -4.863 7.723 1.00 4.61 87 TYR A C 1
ATOM 667 O O . TYR A 1 87 ? 13.980 -4.550 6.936 1.00 4.72 87 TYR A O 1
ATOM 676 N N . TYR A 1 88 ? 11.999 -5.501 7.344 1.00 4.13 88 TYR A N 1
ATOM 677 C CA . TYR A 1 88 ? 11.816 -5.909 5.967 1.00 4.31 88 TYR A CA 1
ATOM 678 C C . TYR A 1 88 ? 10.319 -5.982 5.665 1.00 3.80 88 TYR A C 1
ATOM 679 O O . TYR A 1 88 ? 9.460 -5.976 6.559 1.00 4.91 88 TYR A O 1
ATOM 688 N N . CYS A 1 89 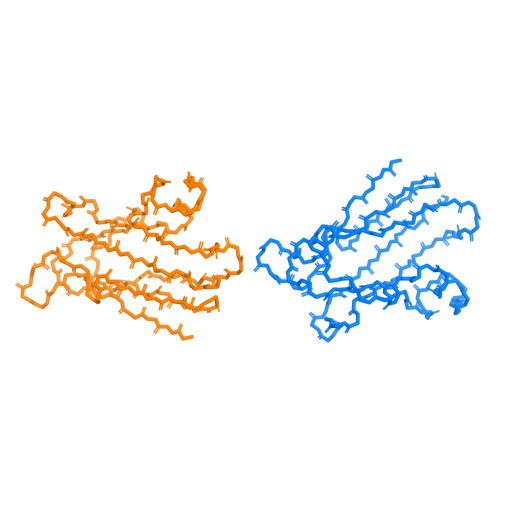? 10.035 -6.056 4.369 1.00 3.81 89 CYS A N 1
ATOM 689 C CA . CYS A 1 89 ? 8.690 -6.305 3.871 1.00 3.88 89 CYS A CA 1
ATOM 690 C C . CYS A 1 89 ? 8.599 -7.790 3.539 1.00 4.15 89 CYS A C 1
ATOM 691 O O . CYS A 1 89 ? 9.403 -8.280 2.742 1.00 5.12 89 CYS A O 1
ATOM 694 N N . ALA A 1 90 ? 7.642 -8.526 4.117 1.00 4.27 90 ALA A N 1
ATOM 695 C CA . ALA A 1 90 ? 7.585 -9.960 3.833 1.00 4.39 90 ALA A CA 1
ATOM 696 C C . ALA A 1 90 ? 7.279 -10.280 2.356 1.00 4.78 90 ALA A C 1
ATOM 697 O O . ALA A 1 90 ? 7.960 -11.101 1.746 1.00 5.35 90 ALA A O 1
ATOM 699 N N . PRO A 1 91 ? 6.282 -9.609 1.735 1.00 4.24 91 PRO A N 1
ATOM 700 C CA . PRO A 1 91 ? 6.104 -9.837 0.317 1.00 5.27 91 PRO A CA 1
ATOM 701 C C . PRO A 1 91 ? 7.351 -9.708 -0.549 1.00 4.64 91 PRO A C 1
ATOM 702 O O . PRO A 1 91 ? 7.520 -10.464 -1.510 1.00 6.80 91 PRO A O 1
ATOM 706 N N . HIS A 1 92 ? 8.221 -8.744 -0.232 1.00 4.72 92 HIS A N 1
ATOM 707 C CA A HIS A 1 92 ? 9.337 -8.447 -1.125 0.50 4.91 92 HIS A CA 1
ATOM 708 C CA B HIS A 1 92 ? 9.345 -8.423 -1.111 0.50 4.75 92 HIS A CA 1
ATOM 709 C C . HIS A 1 92 ? 10.695 -8.669 -0.479 1.00 4.77 92 HIS A C 1
ATOM 710 O O . HIS A 1 92 ? 11.696 -8.156 -0.975 1.00 5.55 92 HIS A O 1
ATOM 723 N N . ARG A 1 93 ? 10.713 -9.478 0.580 1.00 5.25 93 ARG A N 1
ATOM 724 C CA . ARG A 1 93 ? 11.967 -9.737 1.295 1.00 6.35 93 ARG A CA 1
ATOM 725 C C . ARG A 1 93 ? 13.018 -10.326 0.345 1.00 6.93 93 ARG A C 1
ATOM 726 O O . ARG A 1 93 ? 14.186 -9.907 0.365 1.00 8.18 93 ARG A O 1
ATOM 734 N N . GLY A 1 94 ? 12.588 -11.276 -0.502 1.00 7.62 94 GLY A N 1
ATOM 735 C CA . GLY A 1 94 ? 13.508 -11.928 -1.430 1.00 9.20 94 GLY A CA 1
ATOM 736 C C . GLY A 1 94 ? 14.150 -10.975 -2.413 1.00 7.39 94 GLY A C 1
ATOM 737 O O . GLY A 1 94 ? 15.252 -11.227 -2.899 1.00 9.72 94 GLY A O 1
ATOM 738 N N . ALA A 1 95 ? 13.476 -9.870 -2.699 1.00 6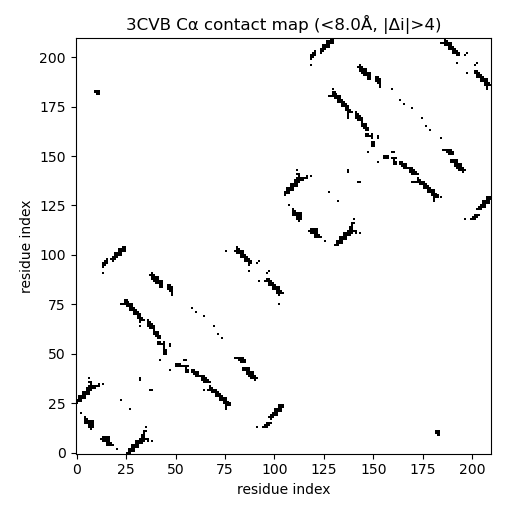.89 95 ALA A N 1
ATOM 739 C CA . ALA A 1 95 ? 13.944 -8.876 -3.670 1.00 5.64 95 ALA A CA 1
ATOM 740 C C . ALA A 1 95 ? 14.733 -7.788 -2.959 1.00 6.23 95 ALA A C 1
ATOM 741 O O . ALA A 1 95 ? 15.209 -6.881 -3.626 1.00 6.41 95 ALA A O 1
ATOM 743 N N . GLY A 1 96 ? 14.885 -7.897 -1.633 1.00 6.14 96 GLY A N 1
ATOM 744 C CA . GLY A 1 96 ? 15.712 -6.929 -0.906 1.00 6.70 96 GLY A CA 1
ATOM 745 C C . GLY A 1 96 ? 14.974 -5.698 -0.392 1.00 5.26 96 GLY A C 1
ATOM 746 O O . GLY A 1 96 ? 15.584 -4.662 -0.127 1.00 5.35 96 GLY A O 1
ATOM 747 N N . MET A 1 97 ? 13.650 -5.814 -0.192 1.00 4.22 97 MET A N 1
ATOM 748 C CA . MET A 1 97 ? 12.898 -4.675 0.379 1.00 4.62 97 MET A CA 1
ATOM 749 C C . MET A 1 97 ? 13.108 -4.685 1.893 1.00 4.22 97 MET A C 1
ATOM 750 O O . MET A 1 97 ? 12.352 -5.326 2.659 1.00 5.17 97 MET A O 1
ATOM 755 N N . VAL A 1 98 ? 14.170 -3.970 2.289 1.00 4.75 98 VAL A N 1
ATOM 756 C CA A VAL A 1 98 ? 14.679 -3.951 3.672 0.50 4.88 98 VAL A CA 1
ATOM 757 C CA B VAL A 1 98 ? 14.672 -3.976 3.661 0.50 5.51 98 VAL A CA 1
ATOM 758 C C . VAL A 1 98 ? 15.001 -2.537 4.096 1.00 5.28 98 VAL A C 1
ATOM 759 O O . VAL A 1 98 ? 15.235 -1.676 3.252 1.00 7.37 98 VAL A O 1
ATOM 766 N N . GLY A 1 99 ? 15.034 -2.285 5.408 1.00 4.67 99 GLY A N 1
ATOM 767 C CA . GLY A 1 99 ? 15.387 -0.947 5.891 1.00 4.69 99 GLY A CA 1
ATOM 768 C C . GLY A 1 99 ? 16.038 -1.061 7.256 1.00 3.69 99 GLY A C 1
ATOM 769 O O . GLY A 1 99 ? 16.064 -2.134 7.872 1.00 4.24 99 GLY A O 1
ATOM 770 N N . LYS A 1 100 ? 16.526 0.076 7.750 1.00 4.70 100 LYS A N 1
ATOM 771 C CA . LYS A 1 100 ? 17.166 0.099 9.047 1.00 5.52 100 LYS A CA 1
ATOM 772 C C . LYS A 1 100 ? 16.930 1.452 9.718 1.00 5.66 100 LYS A C 1
ATOM 773 O O . LYS A 1 100 ? 17.219 2.486 9.128 1.00 8.54 100 LYS A O 1
ATOM 776 N N . ILE A 1 101 ? 16.451 1.415 10.960 1.00 5.96 101 ILE A N 1
ATOM 777 C CA . ILE A 1 101 ? 16.309 2.637 11.762 1.00 5.77 101 ILE A CA 1
ATOM 778 C C . ILE A 1 101 ? 17.445 2.623 12.796 1.00 6.08 101 ILE A C 1
ATOM 779 O O . ILE A 1 101 ? 17.609 1.649 13.527 1.00 6.38 101 ILE A O 1
ATOM 784 N N . THR A 1 102 ? 18.210 3.714 12.871 1.00 6.65 102 THR A N 1
ATOM 785 C CA . THR A 1 102 ? 19.223 3.870 13.913 1.00 6.44 102 THR A CA 1
ATOM 786 C C . THR A 1 102 ? 18.689 4.834 14.969 1.00 6.22 102 THR A C 1
ATOM 787 O O . THR A 1 102 ? 18.448 6.016 14.668 1.00 7.96 102 THR A O 1
ATOM 791 N N . VAL A 1 103 ? 18.504 4.311 16.183 1.00 6.45 103 VAL A N 1
ATOM 792 C CA . VAL A 1 103 ? 18.019 5.141 17.309 1.00 8.42 103 VAL A CA 1
ATOM 793 C C . VAL A 1 103 ? 19.231 5.600 18.118 1.00 9.40 103 VAL A C 1
ATOM 794 O O . VAL A 1 103 ? 19.941 4.778 18.693 1.00 9.79 103 VAL A O 1
ATOM 798 N N . GLU A 1 104 ? 19.466 6.910 18.083 1.00 10.96 104 GLU A N 1
ATOM 799 C CA . GLU A 1 104 ? 20.622 7.518 18.733 1.00 14.21 104 GLU A CA 1
ATOM 800 C C . GLU A 1 104 ? 20.376 7.633 20.223 1.00 16.65 104 GLU A C 1
ATOM 801 O O . GLU A 1 104 ? 19.229 7.666 20.654 1.00 16.43 104 GLU A O 1
ATOM 807 N N . GLY A 1 105 ? 21.466 7.689 20.997 1.00 18.02 105 GLY A N 1
ATOM 808 C CA . GLY A 1 105 ? 21.408 8.027 22.415 1.00 20.11 105 GLY A CA 1
ATOM 809 C C . GLY A 1 105 ? 22.606 8.814 22.915 1.00 20.87 105 GLY A C 1
ATOM 810 O O . GLY A 1 105 ? 23.413 9.365 22.140 1.00 20.65 105 GLY A O 1
ATOM 812 N N . GLU B 1 1 ? 7.611 -7.532 -23.088 1.00 15.17 1 GLU B N 1
ATOM 813 C CA . GLU B 1 1 ? 7.553 -7.602 -24.571 1.00 14.92 1 GLU B CA 1
ATOM 814 C C . GLU B 1 1 ? 8.114 -6.277 -25.131 1.00 14.46 1 GLU B C 1
ATOM 815 O O . GLU B 1 1 ? 7.954 -5.234 -24.494 1.00 12.76 1 GLU B O 1
ATOM 821 N N . THR B 1 2 ? 8.758 -6.333 -26.300 1.00 13.59 2 THR B N 1
ATOM 822 C CA . THR B 1 2 ? 9.334 -5.179 -26.969 1.00 14.53 2 THR B CA 1
ATOM 823 C C . THR B 1 2 ? 8.634 -4.954 -28.302 1.00 13.47 2 THR B C 1
ATOM 824 O O . THR B 1 2 ? 8.534 -5.876 -29.130 1.00 14.85 2 THR B O 1
ATOM 828 N N . PHE B 1 3 ? 8.123 -3.739 -28.512 1.00 10.96 3 PHE B N 1
ATOM 829 C CA . PHE B 1 3 ? 7.453 -3.407 -29.788 1.00 10.53 3 PHE B CA 1
ATOM 830 C C . PHE B 1 3 ? 8.342 -2.492 -30.605 1.00 10.06 3 PHE B C 1
ATOM 831 O O . PHE B 1 3 ? 8.787 -1.446 -30.102 1.00 11.35 3 PHE B O 1
ATOM 839 N N . THR B 1 4 ? 8.573 -2.857 -31.858 1.00 9.17 4 THR B N 1
ATOM 840 C CA . THR B 1 4 ? 9.414 -2.029 -32.739 1.00 8.83 4 THR B CA 1
ATOM 841 C C . THR B 1 4 ? 8.519 -1.129 -33.585 1.00 9.05 4 THR B C 1
ATOM 842 O O . THR B 1 4 ? 7.534 -1.588 -34.174 1.00 9.78 4 THR B O 1
ATOM 846 N N . VAL B 1 5 ? 8.890 0.145 -33.660 1.00 7.48 5 VAL B N 1
ATOM 847 C CA . VAL B 1 5 ? 8.178 1.116 -34.498 1.00 6.80 5 VAL B CA 1
ATOM 848 C C . VAL B 1 5 ? 9.176 1.656 -35.505 1.00 6.40 5 VAL B C 1
ATOM 849 O O . VAL B 1 5 ? 10.205 2.228 -35.123 1.00 7.50 5 VAL B O 1
ATOM 853 N N . LYS B 1 6 ? 8.897 1.415 -36.779 1.00 6.07 6 LYS B N 1
ATOM 854 C CA . LYS B 1 6 ? 9.780 1.917 -37.841 1.00 6.45 6 LYS B CA 1
ATOM 855 C C . LYS B 1 6 ? 9.525 3.416 -38.032 1.00 6.28 6 LYS B C 1
ATOM 856 O O . LYS B 1 6 ? 8.379 3.892 -38.004 1.00 7.90 6 LYS B O 1
ATOM 862 N N . MET B 1 7 ? 10.599 4.164 -38.234 1.00 6.37 7 MET B N 1
ATOM 863 C CA . MET B 1 7 ? 10.482 5.602 -38.559 1.00 5.84 7 MET B CA 1
ATOM 864 C C . MET B 1 7 ? 10.704 5.759 -40.069 1.00 6.39 7 MET B C 1
ATOM 865 O O . MET B 1 7 ? 11.815 5.575 -40.577 1.00 7.30 7 MET B O 1
ATOM 870 N N . GLY B 1 8 ? 9.615 6.073 -40.781 1.00 7.07 8 GLY B N 1
ATOM 871 C CA . GLY B 1 8 ? 9.573 6.083 -42.242 1.00 7.76 8 GLY B CA 1
ATOM 872 C C . GLY B 1 8 ? 9.054 4.750 -42.738 1.00 9.71 8 GLY B C 1
ATOM 873 O O . GLY B 1 8 ? 9.531 3.700 -42.307 1.00 10.05 8 GLY B O 1
ATOM 874 N N . ALA B 1 9 ? 8.085 4.811 -43.656 0.80 9.29 9 ALA B N 1
ATOM 875 C CA . ALA B 1 9 ? 7.659 3.641 -44.433 0.80 10.51 9 ALA B CA 1
ATOM 876 C C . ALA B 1 9 ? 8.712 3.237 -45.463 0.80 9.79 9 ALA B C 1
ATOM 877 O O . ALA B 1 9 ? 9.550 4.074 -45.892 0.80 11.76 9 ALA B O 1
ATOM 879 N N . ASP B 1 10 ? 8.684 1.989 -45.932 0.80 11.09 10 ASP B N 1
ATOM 880 C CA . ASP B 1 10 ? 9.618 1.551 -46.978 0.80 12.34 10 ASP B CA 1
ATOM 881 C C . ASP B 1 10 ? 9.568 2.436 -48.243 0.80 13.33 10 ASP B C 1
ATOM 882 O O . ASP B 1 10 ? 10.585 2.662 -48.925 0.80 14.63 10 ASP B O 1
ATOM 887 N N . SER B 1 11 ? 8.365 2.909 -48.561 0.80 12.88 11 SER B N 1
ATOM 888 C CA . SER B 1 11 ? 8.123 3.815 -49.687 0.80 14.06 11 SER B CA 1
ATOM 889 C C . SER B 1 11 ? 8.727 5.209 -49.491 0.80 13.23 11 SER B C 1
ATOM 890 O O . SER B 1 11 ? 8.799 5.993 -50.449 0.80 13.81 11 SER B O 1
ATOM 893 N N . GLY B 1 12 ? 9.141 5.533 -48.263 0.80 12.15 12 GLY B N 1
ATOM 894 C CA . GLY B 1 12 ? 9.641 6.878 -47.970 0.80 11.47 12 GLY B CA 1
ATOM 895 C C . GLY B 1 12 ? 8.569 7.761 -47.344 0.80 10.50 12 GLY B C 1
ATOM 896 O O . GLY B 1 12 ? 8.883 8.888 -46.871 0.80 11.42 12 GLY B O 1
ATOM 897 N N . LEU B 1 13 ? 7.316 7.291 -47.306 0.80 10.36 13 LEU B N 1
ATOM 898 C CA . LEU B 1 13 ? 6.276 8.098 -46.619 0.80 9.08 13 LEU B CA 1
ATOM 899 C C . LEU B 1 13 ? 6.636 8.351 -45.145 0.80 7.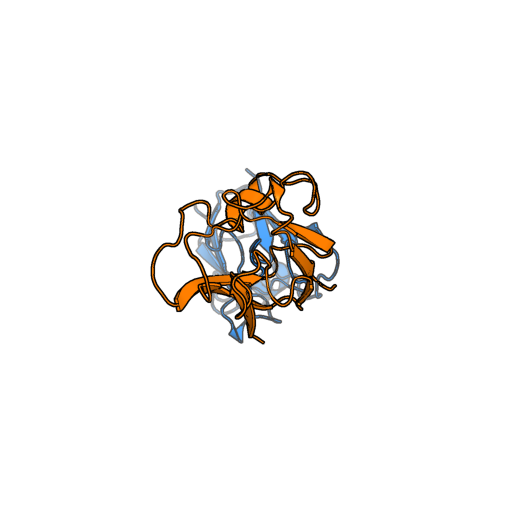60 13 LEU B C 1
ATOM 900 O O . LEU B 1 13 ? 7.201 7.493 -44.458 0.80 6.38 13 LEU B O 1
ATOM 905 N N . PHE B 1 14 ? 6.294 9.548 -44.702 1.00 8.29 14 PHE B N 1
ATOM 906 C CA . PHE B 1 14 ? 6.730 10.055 -43.394 1.00 7.71 14 PHE B CA 1
ATOM 907 C C . PHE B 1 14 ? 5.746 9.605 -42.340 1.00 7.58 14 PHE B C 1
ATOM 908 O O . PHE B 1 14 ? 4.858 10.361 -41.929 1.00 8.20 14 PHE B O 1
ATOM 916 N N . GLN B 1 15 ? 5.894 8.347 -41.944 1.00 7.27 15 GLN B N 1
ATOM 917 C CA . GLN B 1 15 ? 4.969 7.725 -40.985 1.00 9.06 15 GLN B CA 1
ATOM 918 C C . GLN B 1 15 ? 5.725 6.899 -39.982 1.00 8.00 15 GLN B C 1
ATOM 919 O O . GLN B 1 15 ? 6.766 6.290 -40.310 1.00 8.18 15 GLN B O 1
ATOM 925 N N . PHE B 1 16 ? 5.211 6.852 -38.761 1.00 7.20 16 PHE B N 1
ATOM 926 C CA . PHE B 1 16 ? 5.626 5.809 -37.815 1.00 7.14 16 PHE B CA 1
ATOM 927 C C . PHE B 1 16 ? 4.839 4.540 -38.130 1.00 6.79 16 PHE B C 1
ATOM 928 O O . PHE B 1 16 ? 3.630 4.630 -38.382 1.00 8.68 16 PHE B O 1
ATOM 936 N N . GLU B 1 17 ? 5.492 3.370 -38.102 1.00 6.73 17 GLU B N 1
ATOM 937 C CA . GLU B 1 17 ? 4.823 2.107 -38.474 1.00 8.70 17 GLU B CA 1
ATOM 938 C C . GLU B 1 17 ? 5.183 0.988 -37.499 1.00 7.32 17 GLU B C 1
ATOM 939 O O . GLU B 1 17 ? 6.347 0.547 -37.458 1.00 7.77 17 GLU B O 1
ATOM 945 N N . PRO B 1 18 ? 4.219 0.511 -36.693 1.00 6.60 18 PRO B N 1
ATOM 946 C CA . PRO B 1 18 ? 2.834 0.973 -36.620 1.00 6.61 18 PRO B CA 1
ATOM 947 C C . PRO B 1 18 ? 2.713 2.265 -35.868 1.00 7.20 18 PRO B C 1
ATOM 948 O O . PRO B 1 18 ? 3.456 2.513 -34.900 1.00 7.88 18 PRO B O 1
ATOM 952 N N . ALA B 1 19 ? 1.750 3.084 -36.265 1.00 6.86 19 ALA B N 1
ATOM 953 C CA . ALA B 1 19 ? 1.563 4.374 -35.602 1.00 7.57 19 ALA B CA 1
ATOM 954 C C . ALA B 1 19 ? 0.926 4.230 -34.229 1.00 7.15 19 ALA B C 1
ATOM 955 O O . ALA B 1 19 ? 1.179 5.075 -33.347 1.00 9.18 19 ALA B O 1
ATOM 957 N N . ASN B 1 20 ? 0.123 3.189 -34.036 1.00 6.46 20 ASN B N 1
ATOM 958 C CA . ASN B 1 20 ? -0.582 3.008 -32.782 1.00 7.58 20 ASN B CA 1
ATOM 959 C C . ASN B 1 20 ? -0.104 1.705 -32.162 1.00 7.97 20 ASN B C 1
ATOM 960 O O . ASN B 1 20 ? -0.180 0.652 -32.800 1.00 9.09 20 ASN B O 1
ATOM 965 N N . VAL B 1 21 ? 0.384 1.779 -30.932 1.00 7.41 21 VAL B N 1
ATOM 966 C CA . VAL B 1 21 ? 0.926 0.638 -30.203 1.00 8.17 21 VAL B CA 1
ATOM 967 C C . VAL B 1 21 ? 0.350 0.650 -28.801 1.00 8.33 21 VAL B C 1
ATOM 968 O O . VAL B 1 21 ? 0.235 1.702 -28.183 1.00 8.27 21 VAL B O 1
ATOM 972 N N . THR B 1 22 ? -0.028 -0.535 -28.328 1.00 8.83 22 THR B N 1
ATOM 973 C CA . THR B 1 22 ? -0.486 -0.729 -26.948 1.00 9.60 22 THR B CA 1
ATOM 974 C C . THR B 1 22 ? 0.560 -1.519 -26.152 1.00 10.07 22 THR B C 1
ATOM 975 O O . THR B 1 22 ? 1.084 -2.533 -26.644 1.00 11.33 22 THR B O 1
ATOM 979 N N . VAL B 1 23 ? 0.837 -1.067 -24.934 1.00 9.40 23 VAL B N 1
ATOM 980 C CA . VAL B 1 23 ? 1.853 -1.686 -24.108 1.00 10.06 23 VAL B CA 1
ATOM 981 C C . VAL B 1 23 ? 1.253 -1.986 -22.740 1.00 9.70 23 VAL B C 1
ATOM 982 O O . VAL B 1 23 ? 0.307 -1.299 -22.276 1.00 11.45 23 VAL B O 1
ATOM 986 N N . HIS B 1 24 ? 1.785 -3.039 -22.133 1.00 10.27 24 HIS B N 1
ATOM 987 C CA . HIS B 1 24 ? 1.522 -3.362 -20.746 1.00 10.80 24 HIS B CA 1
ATOM 988 C C . HIS B 1 24 ? 2.687 -2.802 -19.924 1.00 10.80 24 HIS B C 1
ATOM 989 O O . HIS B 1 24 ? 3.822 -2.766 -20.404 1.00 10.37 24 HIS B O 1
ATOM 991 N N . PRO B 1 25 ? 2.429 -2.409 -18.655 1.00 11.92 25 PRO B N 1
ATOM 992 C CA . PRO B 1 25 ? 3.528 -1.999 -17.777 1.00 11.94 25 PRO B CA 1
ATOM 993 C C . PRO B 1 25 ? 4.673 -3.037 -17.846 1.00 12.01 25 PRO B C 1
ATOM 994 O O . PRO B 1 25 ? 4.430 -4.261 -17.782 1.00 12.79 25 PRO B O 1
ATOM 998 N N . GLY B 1 26 ? 5.892 -2.533 -17.996 1.00 11.65 26 GLY B N 1
ATOM 999 C CA . GLY B 1 26 ? 7.062 -3.387 -18.121 1.00 11.13 26 GLY B CA 1
ATOM 1000 C C . GLY B 1 26 ? 7.554 -3.610 -19.554 1.00 11.58 26 GLY B C 1
ATOM 1001 O O . GLY B 1 26 ? 8.691 -4.040 -19.775 1.00 12.79 26 GLY B O 1
ATOM 1002 N N . ASP B 1 27 ? 6.687 -3.342 -20.538 1.00 9.57 27 ASP B N 1
ATOM 1003 C CA . ASP B 1 27 ? 7.037 -3.504 -21.946 1.00 10.60 27 ASP B CA 1
ATOM 1004 C C . ASP B 1 27 ? 7.958 -2.372 -22.407 1.00 9.85 27 ASP B C 1
ATOM 1005 O O . ASP B 1 27 ? 8.066 -1.319 -21.760 1.00 10.25 27 ASP B O 1
ATOM 1010 N N . THR B 1 28 ? 8.627 -2.611 -23.535 1.00 9.93 28 THR B N 1
ATOM 1011 C CA . THR B 1 28 ? 9.560 -1.643 -24.112 1.00 9.66 28 THR B CA 1
ATOM 1012 C C . THR B 1 28 ? 9.061 -1.235 -25.495 1.00 9.15 28 THR B C 1
ATOM 1013 O O . THR B 1 28 ? 8.572 -2.092 -26.254 1.00 9.39 28 THR B O 1
ATOM 1017 N N . VAL B 1 29 ? 9.191 0.050 -25.838 1.00 8.80 29 VAL B N 1
ATOM 1018 C CA . VAL B 1 29 ? 8.977 0.461 -27.229 1.00 8.39 29 VAL B CA 1
ATOM 1019 C C . VAL B 1 29 ? 10.319 0.925 -27.779 1.00 7.69 29 VAL B C 1
ATOM 1020 O O . VAL B 1 29 ? 11.048 1.667 -27.120 1.00 8.90 29 VAL B O 1
ATOM 1024 N N . LYS B 1 30 ? 10.635 0.445 -28.988 1.00 8.55 30 LYS B N 1
ATOM 1025 C CA . LYS B 1 30 ? 11.902 0.729 -29.674 1.00 8.54 30 LYS B CA 1
ATOM 1026 C C . LYS B 1 30 ? 11.580 1.331 -31.041 1.00 7.92 30 LYS B C 1
ATOM 1027 O O . LYS B 1 30 ? 10.997 0.655 -31.896 1.00 8.40 30 LYS B O 1
ATOM 1031 N N . TRP B 1 31 ? 11.962 2.594 -31.224 1.00 7.26 31 TRP B N 1
ATOM 1032 C CA . TRP B 1 31 ? 11.853 3.296 -32.496 1.00 6.47 31 TRP B CA 1
ATOM 1033 C C . TRP B 1 31 ? 13.135 3.122 -33.276 1.00 6.81 31 TRP B C 1
ATOM 1034 O O . TRP B 1 31 ? 14.228 3.270 -32.719 1.00 7.46 31 TRP B O 1
ATOM 1045 N N . VAL B 1 32 ? 13.009 2.767 -34.561 1.00 6.29 32 VAL B N 1
ATOM 1046 C CA . VAL B 1 32 ? 14.188 2.523 -35.372 1.00 6.01 32 VAL B CA 1
ATOM 1047 C C . VAL B 1 32 ? 14.077 3.241 -36.697 1.00 5.52 32 VAL B C 1
ATOM 1048 O O . VAL B 1 32 ? 13.069 3.122 -37.393 1.00 6.67 32 VAL B O 1
ATOM 1052 N N . ASN B 1 33 ? 15.137 3.965 -37.075 1.00 5.78 33 ASN B N 1
ATOM 1053 C CA . ASN B 1 33 ? 15.165 4.607 -38.386 1.00 5.79 33 ASN B CA 1
ATOM 1054 C C . ASN B 1 33 ? 15.042 3.550 -39.459 1.00 6.94 33 ASN B C 1
ATOM 1055 O O . ASN B 1 33 ? 15.798 2.538 -39.459 1.00 7.58 33 ASN B O 1
ATOM 1060 N N . ASN B 1 34 ? 14.102 3.795 -40.380 1.00 8.19 34 ASN B N 1
ATOM 1061 C CA . ASN B 1 34 ? 13.897 2.915 -41.516 1.00 8.67 34 ASN B CA 1
ATOM 1062 C C . ASN B 1 34 ? 14.202 3.624 -42.817 1.00 9.34 34 ASN B C 1
ATOM 1063 O O . ASN B 1 34 ? 15.157 3.219 -43.519 1.00 11.33 34 ASN B O 1
ATOM 1068 N N . LYS B 1 35 ? 13.443 4.680 -43.134 1.00 9.26 35 LYS B N 1
ATOM 1069 C CA . LYS B 1 35 ? 13.593 5.397 -44.393 1.00 9.40 35 LYS B CA 1
ATOM 1070 C C . LYS B 1 35 ? 13.537 6.899 -44.224 1.00 9.70 35 LYS B C 1
ATOM 1071 O O . LYS B 1 35 ? 12.797 7.402 -43.381 1.00 9.87 35 LYS B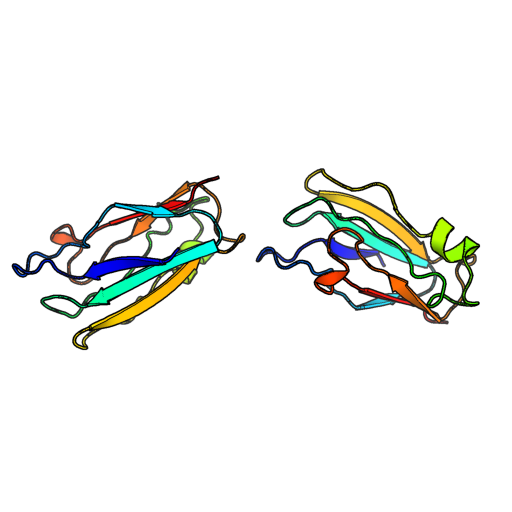 O 1
ATOM 1075 N N . LEU B 1 36 ? 14.381 7.580 -44.983 1.00 9.13 36 LEU B N 1
ATOM 1076 C CA . LEU B 1 36 ? 14.466 9.038 -45.107 1.00 10.21 36 LEU B CA 1
ATOM 1077 C C . LEU B 1 36 ? 14.671 9.784 -43.772 1.00 8.72 36 LEU B C 1
ATOM 1078 O O . LEU B 1 36 ? 13.935 10.719 -43.436 1.00 10.55 36 LEU B O 1
ATOM 1083 N N . PRO B 1 37 ? 15.732 9.407 -43.054 1.00 9.03 37 PRO B N 1
ATOM 1084 C CA . PRO B 1 37 ? 16.079 10.165 -41.850 1.00 8.57 37 PRO B CA 1
ATOM 1085 C C . PRO B 1 37 ? 16.572 11.561 -42.247 1.00 8.34 37 PRO B C 1
ATOM 1086 O O . PRO B 1 37 ? 16.949 11.802 -43.402 1.00 10.48 37 PRO B O 1
ATOM 1090 N N . PRO B 1 38 ? 16.672 12.469 -41.290 1.00 6.36 38 PRO B N 1
ATOM 1091 C CA . PRO B 1 38 ? 16.455 12.260 -39.835 1.00 6.56 38 PRO B CA 1
ATOM 1092 C C . PRO B 1 38 ? 14.988 12.308 -39.401 1.00 5.70 38 PRO B C 1
ATOM 1093 O O . PRO B 1 38 ? 14.150 12.982 -40.016 1.00 6.22 38 PRO B O 1
ATOM 1097 N N . HIS B 1 39 ? 14.745 11.629 -38.272 1.00 5.31 39 HIS B N 1
ATOM 1098 C CA . HIS B 1 39 ? 13.482 11.716 -37.574 1.00 5.42 39 HIS B CA 1
ATOM 1099 C C . HIS B 1 39 ? 13.775 11.992 -36.102 1.00 5.45 39 HIS B C 1
ATOM 1100 O O . HIS B 1 39 ? 14.914 11.777 -35.631 1.00 5.52 39 HIS B O 1
ATOM 1107 N N . ASN B 1 40 ? 12.756 12.424 -35.344 1.00 5.05 40 ASN B N 1
ATOM 1108 C CA . ASN B 1 40 ? 12.901 12.404 -33.900 1.00 4.92 40 ASN B CA 1
ATOM 1109 C C . ASN B 1 40 ? 11.579 11.990 -33.262 1.00 5.64 40 ASN B C 1
ATOM 1110 O O . ASN B 1 40 ? 10.622 11.655 -33.994 1.00 5.40 40 ASN B O 1
ATOM 1115 N N . ILE B 1 41 ? 11.541 11.968 -31.917 1.00 5.69 41 ILE B N 1
ATOM 1116 C CA . ILE B 1 41 ? 10.365 11.495 -31.216 1.00 5.67 41 ILE B CA 1
ATOM 1117 C C . ILE B 1 41 ? 10.053 12.520 -30.131 1.00 5.81 41 ILE B C 1
ATOM 1118 O O . ILE B 1 41 ? 10.794 12.623 -29.161 1.00 6.60 41 ILE B O 1
ATOM 1123 N N . LEU B 1 42 ? 8.968 13.276 -30.306 1.00 5.12 42 LEU B N 1
ATOM 1124 C CA . LEU B 1 42 ? 8.577 14.269 -29.297 1.00 5.30 42 LEU B CA 1
ATOM 1125 C C . LEU B 1 42 ? 7.188 13.929 -28.776 1.00 4.78 42 LEU B C 1
ATOM 1126 O O . LEU B 1 42 ? 6.218 13.876 -29.547 1.00 5.37 42 LEU B O 1
ATOM 1131 N N . PHE B 1 43 ? 7.092 13.664 -27.476 1.00 4.75 43 PHE B N 1
ATOM 1132 C CA . PHE B 1 43 ? 5.762 13.495 -26.879 1.00 4.61 43 PHE B CA 1
ATOM 1133 C C . PHE B 1 43 ? 5.148 14.855 -26.591 1.00 5.99 43 PHE B C 1
ATOM 1134 O O . PHE B 1 43 ? 5.828 15.795 -26.107 1.00 7.27 43 PHE B O 1
ATOM 1142 N N . ASP B 1 44 ? 3.854 14.968 -26.886 1.00 6.56 44 ASP B N 1
ATOM 1143 C CA . ASP B 1 44 ? 3.115 16.220 -26.676 1.00 7.56 44 ASP B CA 1
ATOM 1144 C C . ASP B 1 44 ? 2.683 16.275 -25.207 1.00 7.96 44 ASP B C 1
ATOM 1145 O O . ASP B 1 44 ? 1.848 15.483 -24.771 1.00 7.70 44 ASP B O 1
ATOM 1150 N N . ASP B 1 45 ? 3.180 17.263 -24.464 1.00 8.12 45 ASP B N 1
ATOM 1151 C CA . ASP B 1 45 ? 2.850 17.375 -23.036 1.00 9.42 45 ASP B CA 1
ATOM 1152 C C . ASP B 1 45 ? 1.361 17.561 -22.762 1.00 9.76 45 ASP B C 1
ATOM 1153 O O . ASP B 1 45 ? 0.897 17.237 -21.684 1.00 10.23 45 ASP B O 1
ATOM 1158 N N . LYS B 1 46 ? 0.631 18.076 -23.735 1.00 8.69 46 LYS B N 1
ATOM 1159 C CA . LYS B 1 46 ? -0.827 18.220 -23.576 1.00 10.80 46 LYS B CA 1
ATOM 1160 C C . LYS B 1 46 ? -1.578 16.934 -23.829 1.00 10.82 46 LYS B C 1
ATOM 1161 O O . LYS B 1 46 ? -2.795 16.874 -23.635 1.00 11.86 46 LYS B O 1
ATOM 1165 N N . GLN B 1 47 ? -0.887 15.913 -24.342 1.00 8.09 47 GLN B N 1
ATOM 1166 C CA . GLN B 1 47 ? -1.559 14.675 -24.749 1.00 9.39 47 GLN B CA 1
ATOM 1167 C C . GLN B 1 47 ? -0.860 13.456 -24.170 1.00 7.66 47 GLN B C 1
ATOM 1168 O O . GLN B 1 47 ? -0.702 12.417 -24.817 1.00 7.01 47 GLN B O 1
ATOM 1174 N N . VAL B 1 48 ? -0.434 13.608 -22.915 1.00 7.33 48 VAL B N 1
ATOM 1175 C CA . VAL B 1 48 ? -0.017 12.475 -22.111 1.00 6.84 48 VAL B CA 1
ATOM 1176 C C . VAL B 1 48 ? -0.809 12.560 -20.798 1.00 6.90 48 VAL B C 1
ATOM 1177 O O . VAL B 1 48 ? -1.345 13.614 -20.460 1.00 7.39 48 VAL B O 1
ATOM 1181 N N . PRO B 1 49 ? -0.869 11.474 -20.040 1.00 6.82 49 PRO B N 1
ATOM 1182 C CA . PRO B 1 49 ? -1.645 11.537 -18.793 1.00 7.98 49 PRO B CA 1
ATOM 1183 C C . PRO B 1 49 ? -1.202 12.642 -17.861 1.00 7.35 49 PRO B C 1
ATOM 1184 O O . PRO B 1 49 ? 0.001 12.880 -17.680 1.00 8.56 49 PRO B O 1
ATOM 1188 N N . GLY B 1 50 ? -2.179 13.303 -17.241 1.00 7.69 50 GLY B N 1
ATOM 1189 C CA . GLY B 1 50 ? -1.921 14.442 -16.365 1.00 8.09 50 GLY B CA 1
ATOM 1190 C C . GLY B 1 50 ? -1.369 15.667 -17.059 1.00 8.59 50 GLY B C 1
ATOM 1191 O O . GLY B 1 50 ? -1.036 16.658 -16.396 1.00 10.32 50 GLY B O 1
ATOM 1192 N N . ALA B 1 51 ? -1.289 15.621 -18.395 1.00 8.78 51 ALA B N 1
ATOM 1193 C CA . ALA B 1 51 ? -0.665 16.697 -19.176 1.00 10.16 51 ALA B CA 1
ATOM 1194 C C . ALA B 1 51 ? 0.696 17.032 -18.566 1.00 10.42 51 ALA B C 1
ATOM 1195 O O . ALA B 1 51 ? 1.103 18.206 -18.506 1.00 11.61 51 ALA B O 1
ATOM 1197 N N . SER B 1 52 ? 1.420 15.992 -18.146 1.00 10.37 52 SER B N 1
ATOM 1198 C CA . SER B 1 52 ? 2.701 16.151 -17.449 1.00 10.84 52 SER B CA 1
ATOM 1199 C C . SER B 1 52 ? 3.869 16.460 -18.405 1.00 10.25 52 SER B C 1
ATOM 1200 O O . SER B 1 52 ? 4.266 15.624 -19.223 1.00 9.78 52 SER B O 1
ATOM 1203 N N . LYS B 1 53 ? 4.422 17.662 -18.296 1.00 10.74 53 LYS B N 1
ATOM 1204 C CA . LYS B 1 53 ? 5.658 17.995 -19.024 1.00 11.20 53 LYS B CA 1
ATOM 1205 C C . LYS B 1 53 ? 6.808 17.091 -18.676 1.00 10.70 53 LYS B C 1
ATOM 1206 O O . LYS B 1 53 ? 7.562 16.689 -19.565 1.00 10.54 53 LYS B O 1
ATOM 1212 N N . GLU B 1 54 ? 6.979 16.759 -17.404 1.00 10.89 54 GLU B N 1
ATOM 1213 C CA . GLU B 1 54 ? 8.034 15.834 -16.989 1.00 11.56 54 GLU B CA 1
ATOM 1214 C C . GLU B 1 54 ? 7.917 14.528 -17.734 1.00 9.86 54 GLU B C 1
ATOM 1215 O O . GLU B 1 54 ? 8.906 14.008 -18.245 1.00 9.61 54 GLU B O 1
ATOM 1221 N N . LEU B 1 55 ? 6.695 14.000 -17.798 1.00 9.15 55 LEU B N 1
ATOM 1222 C CA . LEU B 1 55 ? 6.470 12.719 -18.420 1.00 8.63 55 LEU B CA 1
ATOM 1223 C C . LEU B 1 55 ? 6.723 12.769 -19.934 1.00 7.09 55 LEU B C 1
ATOM 1224 O O . LEU B 1 55 ? 7.432 11.947 -20.510 1.00 6.75 55 LEU B O 1
ATOM 1229 N N . ALA B 1 56 ? 6.197 13.795 -20.576 1.00 6.26 56 ALA B N 1
ATOM 1230 C CA . ALA B 1 56 ? 6.414 13.941 -22.013 1.00 6.36 56 ALA B CA 1
ATOM 1231 C C . ALA B 1 56 ? 7.900 14.144 -22.317 1.00 5.79 56 ALA B C 1
ATOM 1232 O O . ALA B 1 56 ? 8.423 13.571 -23.281 1.00 6.17 56 ALA B O 1
ATOM 1234 N N . ASP B 1 57 ? 8.570 14.988 -21.535 1.00 5.92 57 ASP B N 1
ATOM 1235 C CA . ASP B 1 57 ? 10.005 15.220 -21.766 1.00 5.60 57 ASP B CA 1
ATOM 1236 C C . ASP B 1 57 ? 10.820 13.945 -21.499 1.00 6.61 57 ASP B C 1
ATOM 1237 O O . ASP B 1 57 ? 11.805 13.652 -22.194 1.00 6.36 57 ASP B O 1
ATOM 1242 N N . LYS B 1 58 ? 10.413 13.160 -20.491 1.00 6.03 58 LYS B N 1
ATOM 1243 C CA . LYS B 1 58 ? 11.132 11.923 -20.179 1.00 6.97 58 LYS B CA 1
ATOM 1244 C C . LYS B 1 58 ? 11.075 10.926 -21.352 1.00 5.57 58 LYS B C 1
ATOM 1245 O O . LYS B 1 58 ? 12.073 10.251 -21.669 1.00 6.43 58 LYS B O 1
ATOM 1251 N N . LEU B 1 59 ? 9.909 10.837 -21.976 1.00 5.71 59 LEU B N 1
ATOM 1252 C CA . LEU B 1 59 ? 9.711 9.886 -23.051 1.00 5.55 59 LEU B CA 1
ATOM 1253 C C . LEU B 1 59 ? 10.302 10.336 -24.388 1.00 5.40 59 LEU B C 1
ATOM 1254 O O . LEU B 1 59 ? 10.442 9.518 -25.298 1.00 7.00 59 LEU B O 1
ATOM 1259 N N . SER B 1 60 ? 10.599 11.632 -24.532 1.00 5.77 60 SER B N 1
ATOM 1260 C CA . SER B 1 60 ? 11.055 12.165 -25.826 1.00 5.92 60 SER B CA 1
ATOM 1261 C C . SER B 1 60 ? 12.511 11.853 -26.143 1.00 6.32 60 SER B C 1
ATOM 1262 O O . SER B 1 60 ? 13.340 11.726 -25.229 1.00 6.93 60 SER B O 1
ATOM 1265 N N . HIS B 1 61 ? 12.793 11.764 -27.439 1.00 5.09 61 HIS B N 1
ATOM 1266 C CA . HIS B 1 61 ? 14.155 11.771 -27.965 1.00 5.44 61 HIS B CA 1
ATOM 1267 C C . HIS B 1 61 ? 14.223 12.948 -28.951 1.00 5.41 61 HIS B C 1
ATOM 1268 O O . HIS B 1 61 ? 14.112 12.775 -30.172 1.00 5.56 61 HIS B O 1
ATOM 1275 N N . SER B 1 62 ? 14.371 14.155 -28.405 1.00 5.54 62 SER B N 1
ATOM 1276 C CA . SER B 1 62 ? 14.357 15.372 -29.218 1.00 6.87 62 SER B CA 1
ATOM 1277 C C . SER B 1 62 ? 15.538 15.505 -30.167 1.00 5.96 62 SER B C 1
ATOM 1278 O O . SER B 1 62 ? 15.384 16.133 -31.191 1.00 6.89 62 SER B O 1
ATOM 1281 N N . GLN B 1 63 ? 16.696 14.911 -29.849 1.00 6.13 63 GLN B N 1
ATOM 1282 C CA A GLN B 1 63 ? 17.829 14.935 -30.775 0.50 7.34 63 GLN B CA 1
ATOM 1283 C CA B GLN B 1 63 ? 17.806 14.990 -30.794 0.50 6.81 63 GLN B CA 1
ATOM 1284 C C . GLN B 1 63 ? 17.474 14.235 -32.081 1.00 5.87 63 GLN B C 1
ATOM 1285 O O . GLN B 1 63 ? 16.954 13.125 -32.057 1.00 6.35 63 GLN B O 1
ATOM 1296 N N . LEU B 1 64 ? 17.802 14.846 -33.229 1.00 5.07 64 LEU B N 1
ATOM 1297 C CA . LEU B 1 64 ? 17.548 14.187 -34.510 1.00 5.01 64 LEU B CA 1
ATOM 1298 C C . LEU B 1 64 ? 18.397 12.952 -34.685 1.00 5.97 64 LEU B C 1
ATOM 1299 O O . LEU B 1 64 ? 19.595 12.954 -34.333 1.00 7.44 64 LEU B O 1
ATOM 1304 N N . MET B 1 65 ? 17.758 11.921 -35.247 1.00 5.47 65 MET B N 1
ATOM 1305 C CA . MET B 1 65 ? 18.403 10.647 -35.467 1.00 6.15 65 MET B CA 1
ATOM 1306 C C . MET B 1 65 ? 18.688 10.536 -36.952 1.00 5.97 65 MET B C 1
ATOM 1307 O O . MET B 1 65 ? 17.761 10.385 -37.742 1.00 6.85 65 MET B O 1
ATOM 1312 N N . PHE B 1 66 ? 19.964 10.627 -37.323 1.00 6.19 66 PHE B N 1
ATOM 1313 C CA . PHE B 1 66 ? 20.374 10.630 -38.725 1.00 7.10 66 PHE B CA 1
ATOM 1314 C C . PHE B 1 66 ? 20.749 9.263 -39.278 1.00 7.92 66 PHE B C 1
ATOM 1315 O O . PHE B 1 66 ? 20.720 9.070 -40.495 1.00 9.69 66 PHE B O 1
ATOM 1323 N N . SER B 1 67 ? 21.231 8.375 -38.406 1.00 8.51 67 SER B N 1
ATOM 1324 C CA . SER B 1 67 ? 21.961 7.202 -38.866 1.00 10.74 67 SER B CA 1
ATOM 1325 C C . SER B 1 67 ? 21.040 6.085 -39.328 1.00 10.63 67 SER B C 1
ATOM 1326 O O . SER B 1 67 ? 19.967 5.868 -38.751 1.00 8.69 67 SER B O 1
ATOM 1329 N N . PRO B 1 68 ? 21.478 5.319 -40.356 1.00 11.32 68 PRO B N 1
ATOM 1330 C CA . PRO B 1 68 ? 20.649 4.216 -40.814 1.00 11.55 68 PRO B CA 1
ATOM 1331 C C . PRO B 1 68 ? 20.386 3.265 -39.661 1.00 10.00 68 PRO B C 1
ATOM 1332 O O . PRO B 1 68 ? 21.343 2.910 -38.950 1.00 9.47 68 PRO B O 1
ATOM 1336 N N . GLY B 1 69 ? 19.123 2.873 -39.437 1.00 9.45 69 GLY B N 1
ATOM 1337 C CA . GLY B 1 69 ? 18.833 1.927 -38.369 1.00 9.30 69 GLY B CA 1
ATOM 1338 C C . GLY B 1 69 ? 19.097 2.410 -36.932 1.00 8.90 69 GLY B C 1
ATOM 1339 O O . GLY B 1 69 ? 19.024 1.610 -36.012 1.00 10.61 69 GLY B O 1
ATOM 1340 N N . GLU B 1 70 ? 19.339 3.721 -36.741 1.00 8.84 70 GLU B N 1
ATOM 1341 C CA . GLU B 1 70 ? 19.543 4.289 -35.399 1.00 8.65 70 GLU B CA 1
ATOM 1342 C C . GLU B 1 70 ? 18.305 4.024 -34.550 1.00 7.77 70 GLU B C 1
ATOM 1343 O O . GLU B 1 70 ? 17.171 4.145 -35.052 1.00 8.52 70 GLU B O 1
ATOM 1349 N N . SER B 1 71 ? 18.482 3.634 -33.276 1.00 7.67 71 SER B N 1
ATOM 1350 C CA . SER B 1 71 ? 17.330 3.281 -32.446 1.00 8.49 71 SER B CA 1
ATOM 1351 C C . SER B 1 71 ? 17.269 4.067 -31.158 1.00 8.53 71 SER B C 1
ATOM 1352 O O . SER B 1 71 ? 18.277 4.541 -30.639 1.00 9.11 71 SER B O 1
ATOM 1355 N N . TYR B 1 72 ? 16.052 4.158 -30.655 1.00 7.33 72 TYR B N 1
ATOM 1356 C CA . TYR B 1 72 ? 15.776 4.776 -29.368 1.00 7.27 72 TYR B CA 1
ATOM 1357 C C . TYR B 1 72 ? 14.730 3.909 -28.692 1.00 8.35 72 TYR B C 1
ATOM 1358 O O . TYR B 1 72 ? 13.700 3.608 -29.273 1.00 8.60 72 TYR B O 1
ATOM 1367 N N . GLU B 1 73 ? 14.993 3.490 -27.464 1.00 8.55 73 GLU B N 1
ATOM 1368 C CA . GLU B 1 73 ? 13.992 2.680 -26.795 1.00 10.16 73 GLU B CA 1
ATOM 1369 C C . GLU B 1 73 ? 13.799 3.115 -25.355 1.00 9.98 73 GLU B C 1
ATOM 1370 O O . GLU B 1 73 ? 14.725 3.633 -24.714 1.00 11.16 73 GLU B O 1
ATOM 1376 N N . ILE B 1 74 ? 12.621 2.828 -24.829 1.00 10.08 74 ILE B N 1
ATOM 1377 C CA . ILE B 1 74 ? 12.354 3.119 -23.448 1.00 10.29 74 ILE B CA 1
ATOM 1378 C C . ILE B 1 74 ? 11.375 2.078 -22.899 1.00 9.55 74 ILE B C 1
ATOM 1379 O O . ILE B 1 74 ? 10.462 1.604 -23.608 1.00 9.52 74 ILE B O 1
ATOM 1384 N N . THR B 1 75 ? 11.599 1.711 -21.641 1.00 8.66 75 THR B N 1
ATOM 1385 C CA . THR B 1 75 ? 10.755 0.731 -20.954 1.00 9.57 75 THR B CA 1
ATOM 1386 C C . THR B 1 75 ? 9.693 1.463 -20.102 1.00 10.19 75 THR B C 1
ATOM 1387 O O . THR B 1 75 ? 9.991 2.386 -19.346 1.00 10.69 75 THR B O 1
ATOM 1391 N N . PHE B 1 76 ? 8.457 1.034 -20.266 1.00 10.55 76 PHE B N 1
ATOM 1392 C CA . PHE B 1 76 ? 7.304 1.626 -19.563 1.00 11.12 76 PHE B CA 1
ATOM 1393 C C . PHE B 1 76 ? 7.133 1.012 -18.179 1.00 11.37 76 PHE B C 1
ATOM 1394 O O . PHE B 1 76 ? 6.243 0.166 -17.955 1.00 12.81 76 PHE B O 1
ATOM 1402 N N . SER B 1 77 ? 7.960 1.465 -17.252 1.00 11.80 77 SER B N 1
ATOM 1403 C CA . SER B 1 77 ? 7.926 0.978 -15.872 1.00 12.47 77 SER B CA 1
ATOM 1404 C C . SER B 1 77 ? 6.694 1.565 -15.165 1.00 12.23 77 SER B C 1
ATOM 1405 O O . SER B 1 77 ? 5.894 2.296 -15.785 1.00 10.84 77 SER B O 1
ATOM 1408 N N . SER B 1 78 ? 6.575 1.324 -13.861 1.00 13.62 78 SER B N 1
ATOM 1409 C CA . SER B 1 78 ? 5.341 1.687 -13.137 1.00 13.26 78 SER B CA 1
ATOM 1410 C C . SER B 1 78 ? 5.169 3.173 -12.998 1.00 13.20 78 SER B C 1
ATOM 1411 O O . SER B 1 78 ? 4.098 3.628 -12.553 1.00 14.25 78 SER B O 1
ATOM 1414 N N . ASP B 1 79 ? 6.204 3.955 -13.302 1.00 11.86 79 ASP B N 1
ATOM 1415 C CA . ASP B 1 79 ? 6.034 5.400 -13.246 1.00 12.12 79 ASP B CA 1
ATOM 1416 C C . ASP B 1 79 ? 5.447 6.019 -14.506 1.00 11.11 79 ASP B C 1
ATOM 1417 O O . ASP B 1 79 ? 5.418 7.243 -14.655 1.00 12.03 79 ASP B O 1
ATOM 1422 N N . PHE B 1 80 ? 4.986 5.174 -15.405 1.00 8.59 80 PHE B N 1
ATOM 1423 C CA . PHE B 1 80 ? 4.270 5.639 -16.596 1.00 8.41 80 PHE B CA 1
ATOM 1424 C C . PHE B 1 80 ? 2.820 5.236 -16.426 1.00 9.42 80 PHE B C 1
ATOM 1425 O O . PHE B 1 80 ? 2.496 4.081 -16.539 1.00 10.44 80 PHE B O 1
ATOM 1433 N N . PRO B 1 81 ? 1.961 6.202 -16.107 1.00 8.30 81 PRO B N 1
ATOM 1434 C CA . PRO B 1 81 ? 0.561 5.853 -15.815 1.00 9.01 81 PRO B CA 1
ATOM 1435 C C . PRO B 1 81 ? -0.246 5.353 -17.030 1.00 8.88 81 PRO B C 1
ATOM 1436 O O . PRO B 1 81 ? 0.108 5.597 -18.189 1.00 8.01 81 PRO B O 1
ATOM 1440 N N . ALA B 1 82 ? -1.335 4.667 -16.753 1.00 9.31 82 ALA B N 1
ATOM 1441 C CA . ALA B 1 82 ? -2.253 4.218 -17.786 1.00 7.90 82 ALA B CA 1
ATOM 1442 C C . ALA B 1 82 ? -2.800 5.442 -18.550 1.00 7.72 82 ALA B C 1
ATOM 1443 O O . ALA B 1 82 ? -3.021 6.529 -17.988 1.00 9.19 82 ALA B O 1
ATOM 1445 N N . GLY B 1 83 ? -3.019 5.221 -19.840 1.00 7.01 83 GLY B N 1
ATOM 1446 C CA . GLY B 1 83 ? -3.599 6.259 -20.680 1.00 6.82 83 GLY B CA 1
ATOM 1447 C C . GLY B 1 83 ? -2.914 6.310 -22.026 1.00 6.05 83 GLY B C 1
ATOM 1448 O O . GLY B 1 83 ? -2.080 5.460 -22.342 1.00 7.65 83 GLY B O 1
ATOM 1449 N N . THR B 1 84 ? -3.271 7.312 -22.821 1.00 6.20 84 THR B N 1
ATOM 1450 C CA . THR B 1 84 ? -2.650 7.445 -24.144 1.00 6.41 84 THR B CA 1
ATOM 1451 C C . THR B 1 84 ? -1.603 8.563 -24.162 1.00 6.44 84 THR B C 1
ATOM 1452 O O . THR B 1 84 ? -1.695 9.557 -23.443 1.00 6.66 84 THR B O 1
ATOM 1456 N N . TYR B 1 85 ? -0.589 8.357 -25.005 1.00 5.93 85 TYR B N 1
ATOM 1457 C CA . TYR B 1 85 ? 0.564 9.229 -25.108 1.00 5.38 85 TYR B CA 1
ATOM 1458 C C . TYR B 1 85 ? 0.765 9.518 -26.588 1.00 5.20 85 TYR B C 1
ATOM 1459 O O . TYR B 1 85 ? 1.143 8.618 -27.341 1.00 6.21 85 TYR B O 1
ATOM 1468 N N . THR B 1 86 ? 0.465 10.746 -27.009 1.00 4.83 86 THR B N 1
ATOM 1469 C CA . THR B 1 86 ? 0.586 11.106 -28.414 1.00 5.71 86 THR B CA 1
ATOM 1470 C C . THR B 1 86 ? 1.934 11.769 -28.678 1.00 5.02 86 THR B C 1
ATOM 1471 O O . THR B 1 86 ? 2.412 12.583 -27.871 1.00 5.52 86 THR B O 1
ATOM 1475 N N . TYR B 1 87 ? 2.571 11.378 -29.780 1.00 5.23 87 TYR B N 1
ATOM 1476 C CA . TYR B 1 87 ? 3.901 11.877 -30.108 1.00 4.97 87 TYR B CA 1
ATOM 1477 C C . TYR B 1 87 ? 3.986 12.243 -31.581 1.00 5.07 87 TYR B C 1
ATOM 1478 O O . TYR B 1 87 ? 3.106 11.888 -32.366 1.00 5.75 87 TYR B O 1
ATOM 1487 N N . TYR B 1 88 ? 5.059 12.906 -31.944 1.00 5.10 88 TYR B N 1
ATOM 1488 C CA . TYR B 1 88 ? 5.240 13.300 -33.344 1.00 5.01 88 TYR B CA 1
ATOM 1489 C C . TYR B 1 88 ? 6.743 13.370 -33.650 1.00 4.69 88 TYR B C 1
ATOM 1490 O O . TYR B 1 88 ? 7.585 13.438 -32.740 1.00 6.07 88 TYR B O 1
ATOM 1499 N N . CYS B 1 89 ? 7.045 13.458 -34.946 1.00 5.21 89 CYS B N 1
ATOM 1500 C CA . CYS B 1 89 ? 8.382 13.740 -35.463 1.00 4.85 89 CYS B CA 1
ATOM 1501 C C . CYS B 1 89 ? 8.394 15.210 -35.818 1.00 5.12 89 CYS B C 1
ATOM 1502 O O . CYS B 1 89 ? 7.567 15.670 -36.623 1.00 6.19 89 CYS B O 1
ATOM 1505 N N . ALA B 1 90 ? 9.331 15.982 -35.256 1.00 5.63 90 ALA B N 1
ATOM 1506 C CA . ALA B 1 90 ? 9.320 17.419 -35.561 1.00 6.89 90 ALA B CA 1
ATOM 1507 C C . ALA B 1 90 ? 9.605 17.726 -37.047 1.00 7.01 90 ALA B C 1
ATOM 1508 O O . ALA B 1 90 ? 8.882 18.514 -37.647 1.00 7.16 90 ALA B O 1
ATOM 1510 N N . PRO B 1 91 ? 10.629 17.092 -37.656 1.00 5.81 91 PRO B N 1
ATOM 1511 C CA . PRO B 1 91 ? 10.870 17.289 -39.080 1.00 7.35 91 PRO B CA 1
ATOM 1512 C C . PRO B 1 91 ? 9.628 17.094 -39.951 1.00 7.46 91 PRO B C 1
ATOM 1513 O O . PRO B 1 91 ? 9.431 17.834 -40.931 1.00 9.67 91 PRO B O 1
ATOM 1517 N N . HIS B 1 92 ? 8.794 16.103 -39.615 1.00 6.35 92 HIS B N 1
ATOM 1518 C CA A HIS B 1 92 ? 7.663 15.771 -40.486 0.50 7.25 92 HIS B CA 1
ATOM 1519 C CA B HIS B 1 92 ? 7.681 15.699 -40.468 0.50 6.95 92 HIS B CA 1
ATOM 1520 C C . HIS B 1 92 ? 6.301 15.894 -39.851 1.00 7.28 92 HIS B C 1
ATOM 1521 O O . HIS B 1 92 ? 5.338 15.319 -40.324 1.00 8.09 92 HIS B O 1
ATOM 1534 N N . ARG B 1 93 ? 6.227 16.742 -38.832 1.00 8.50 93 ARG B N 1
ATOM 1535 C CA . ARG B 1 93 ? 4.960 16.952 -38.136 1.00 9.05 93 ARG B CA 1
ATOM 1536 C C . ARG B 1 93 ? 3.884 17.481 -39.068 1.00 9.98 93 ARG B C 1
ATOM 1537 O O . ARG B 1 93 ? 2.755 16.991 -39.035 1.00 10.41 93 ARG B O 1
ATOM 1545 N N . GLY B 1 94 ? 4.245 18.463 -39.893 1.00 10.70 94 GLY B N 1
ATOM 1546 C CA . GLY B 1 94 ? 3.245 19.075 -40.791 1.00 11.00 94 GLY B CA 1
ATOM 1547 C C . GLY B 1 94 ? 2.694 18.082 -41.806 1.00 10.21 94 GLY B C 1
ATOM 1548 O O . GLY B 1 94 ? 1.576 18.236 -42.295 1.00 11.42 94 GLY B O 1
ATOM 1549 N N . ALA B 1 95 ? 3.463 17.047 -42.111 1.00 9.10 95 ALA B N 1
ATOM 1550 C CA . ALA B 1 95 ? 3.016 16.006 -43.049 1.00 9.35 95 ALA B CA 1
ATOM 1551 C C . ALA B 1 95 ? 2.239 14.903 -42.382 1.00 8.55 95 ALA B C 1
ATOM 1552 O O . ALA B 1 95 ? 1.763 14.019 -43.038 1.00 9.35 95 ALA B O 1
ATOM 1554 N N . GLY B 1 96 ? 2.139 14.964 -41.069 1.00 8.68 96 GLY B N 1
ATOM 1555 C CA . GLY B 1 96 ? 1.354 13.962 -40.350 1.00 7.69 96 GLY B CA 1
ATOM 1556 C C . GLY B 1 96 ? 2.136 12.808 -39.744 1.00 7.43 96 GLY B C 1
ATOM 1557 O O . GLY B 1 96 ? 1.528 11.758 -39.448 1.00 8.19 96 GLY B O 1
ATOM 1558 N N . MET B 1 97 ? 3.458 12.971 -39.529 1.00 6.07 97 MET B N 1
ATOM 1559 C CA . MET B 1 97 ? 4.236 11.882 -38.920 1.00 5.70 97 MET B CA 1
ATOM 1560 C C . MET B 1 97 ? 4.024 11.917 -37.402 1.00 6.23 97 MET B C 1
ATOM 1561 O O . MET B 1 97 ? 4.739 12.598 -36.664 1.00 6.13 97 MET B O 1
ATOM 1566 N N . VAL B 1 98 ? 2.973 11.207 -36.991 1.00 5.57 98 VAL B N 1
ATOM 1567 C CA A VAL B 1 98 ? 2.448 11.236 -35.609 0.50 6.73 98 VAL B CA 1
ATOM 1568 C CA B VAL B 1 98 ? 2.491 11.213 -35.594 0.50 6.16 98 VAL B CA 1
ATOM 1569 C C . VAL B 1 98 ? 2.194 9.799 -35.161 1.00 5.83 98 VAL B C 1
ATOM 1570 O O . VAL B 1 98 ? 2.008 8.907 -35.988 1.00 7.36 98 VAL B O 1
ATOM 1577 N N . GLY B 1 99 ? 2.160 9.555 -33.858 1.00 5.18 99 GLY B N 1
ATOM 1578 C CA . GLY B 1 99 ? 1.830 8.218 -33.363 1.00 6.05 99 GLY B CA 1
ATOM 1579 C C . GLY B 1 99 ? 1.186 8.325 -31.996 1.00 5.86 99 GLY B C 1
ATOM 1580 O O . GLY B 1 99 ? 1.074 9.413 -31.404 1.00 5.83 99 GLY B O 1
ATOM 1581 N N . LYS B 1 100 ? 0.838 7.160 -31.469 1.00 6.27 100 LYS B N 1
ATOM 1582 C CA . LYS B 1 100 ? 0.184 7.088 -30.163 1.00 7.34 100 LYS B CA 1
ATOM 1583 C C . LYS B 1 100 ? 0.552 5.790 -29.477 1.00 6.91 100 LYS B C 1
ATOM 1584 O O . LYS B 1 100 ? 0.401 4.706 -30.053 1.00 9.70 100 LYS B O 1
ATOM 1590 N N . ILE B 1 101 ? 1.021 5.899 -28.226 1.00 6.02 101 ILE B N 1
ATOM 1591 C CA . ILE B 1 101 ? 1.258 4.726 -27.372 1.00 6.49 101 ILE B CA 1
ATOM 1592 C C . ILE B 1 101 ? 0.152 4.694 -26.343 1.00 6.96 101 ILE B C 1
ATOM 1593 O O . ILE B 1 101 ? -0.130 5.717 -25.701 1.00 7.80 101 ILE B O 1
ATOM 1598 N N . THR B 1 102 ? -0.512 3.544 -26.206 1.00 7.36 102 THR B N 1
ATOM 1599 C CA . THR B 1 102 ? -1.521 3.373 -25.146 1.00 8.27 102 THR B CA 1
ATOM 1600 C C . THR B 1 102 ? -0.964 2.445 -24.070 1.00 8.42 102 THR B C 1
ATOM 1601 O O . THR B 1 102 ? -0.567 1.323 -24.395 1.00 9.20 102 THR B O 1
ATOM 1605 N N . VAL B 1 103 ? -0.889 2.932 -22.826 1.00 8.90 103 VAL B N 1
ATOM 1606 C CA . VAL B 1 103 ? -0.437 2.118 -21.686 1.00 9.46 103 VAL B CA 1
ATOM 1607 C C . VAL B 1 103 ? -1.656 1.556 -21.031 1.00 10.12 103 VAL B C 1
ATOM 1608 O O . VAL B 1 103 ? -2.551 2.290 -20.631 1.00 10.07 103 VAL B O 1
ATOM 1612 N N . GLU B 1 104 ? -1.691 0.236 -20.935 1.00 12.35 104 GLU B N 1
ATOM 1613 C CA . GLU B 1 104 ? -2.797 -0.432 -20.279 1.00 16.75 104 GLU B CA 1
ATOM 1614 C C . GLU B 1 104 ? -2.751 -0.384 -18.765 1.00 18.91 104 GLU B C 1
ATOM 1615 O O . GLU B 1 104 ? -1.714 -0.112 -18.158 1.00 19.88 104 GLU B O 1
ATOM 1618 N N . GLY B 1 105 ? -3.912 -0.625 -18.156 1.00 21.56 105 GLY B N 1
ATOM 1619 C CA . GLY B 1 105 ? -3.998 -0.774 -16.695 1.00 24.24 105 GLY B CA 1
ATOM 1620 C C . GLY B 1 105 ? -5.008 0.203 -16.157 1.00 25.92 105 GLY B C 1
ATOM 1621 O O . GLY B 1 105 ? -5.654 0.884 -16.952 1.00 26.67 105 GLY B O 1
#

Organism: Leptolyngbya laminosa (NCBI:txid477181)

B-factor: mean 11.18, std 6.82, range [3.46, 61.02]

Nearest PDB structures (foldseek):
  3bqv-assembly1_A  TM=1.007E+00  e=1.882E-22  Leptolyngbya laminosa
  3cvd-assembly3_C  TM=9.928E-01  e=1.435E-21  Leptolyngbya laminosa
  2w88-assembly1_A  TM=9.895E-01  e=1.566E-20  Leptolyngbya laminosa
  4r0o-assembly4_D  TM=9.854E-01  e=1.389E-20  Leptolyngbya laminosa
  2cj3-assembly2_B  TM=9.599E-01  e=1.699E-17  Nostoc sp. PCC 7120 = FACHB-418

Foldseek 3Di:
DEAEWEQADPVRQGATVVQEEEDEAFYKYKYWYAHDDFWWKFWQLCAFPVSHPVVRVVQTDPDTDGDHGDMDMDTRHDVGDFAKIKIATVVCVVVPHIHMYGYHD/DEAEWEQADPVRQGATVVQEEEDEAFYKYKYWYAHDDFWWKFWQLCAFPVSDPVLRVVPTDLDTDGDHGDMDMDGRHPVRDFAKIKIATPVCVVVPHIGMYGYHD

CATH classification: 2.60.40.420